Protein AF-A0A7K3GVH2-F1 (afdb_monomer)

Structure (mmCIF, N/CA/C/O backbone):
data_AF-A0A7K3GVH2-F1
#
_entry.id   AF-A0A7K3GVH2-F1
#
loop_
_atom_site.group_PDB
_atom_site.id
_atom_site.type_symbol
_atom_site.label_atom_id
_atom_site.label_alt_id
_atom_site.label_comp_id
_atom_site.label_asym_id
_atom_site.label_entity_id
_atom_site.label_seq_id
_atom_site.pdbx_PDB_ins_code
_atom_site.Cartn_x
_atom_site.Cartn_y
_atom_site.Cartn_z
_atom_site.occupancy
_atom_site.B_iso_or_equiv
_atom_site.auth_seq_id
_atom_site.auth_comp_id
_atom_site.auth_asym_id
_atom_site.auth_atom_id
_atom_site.pdbx_PDB_model_num
ATOM 1 N N . MET A 1 1 ? 31.688 20.664 -7.443 1.00 48.28 1 MET A N 1
ATOM 2 C CA . MET A 1 1 ? 32.284 19.342 -7.161 1.00 48.28 1 MET A CA 1
ATOM 3 C C . MET A 1 1 ? 31.141 18.374 -6.928 1.00 48.28 1 MET A C 1
ATOM 5 O O . MET A 1 1 ? 30.312 18.665 -6.077 1.00 48.28 1 MET A O 1
ATOM 9 N N . GLU A 1 2 ? 31.042 17.304 -7.718 1.00 53.34 2 GLU A N 1
ATOM 10 C CA . GLU A 1 2 ? 30.074 16.225 -7.472 1.00 53.34 2 GLU A CA 1
ATOM 11 C C . GLU A 1 2 ? 30.541 15.420 -6.242 1.00 53.34 2 GLU A C 1
ATOM 13 O O . GLU A 1 2 ? 31.723 15.072 -6.180 1.00 53.34 2 GLU A O 1
ATOM 18 N N . PRO A 1 3 ? 29.683 15.176 -5.234 1.00 62.62 3 PRO A N 1
ATOM 19 C CA . PRO A 1 3 ? 30.067 14.393 -4.064 1.00 62.62 3 PRO A CA 1
ATOM 20 C C . PRO A 1 3 ? 30.426 12.956 -4.459 1.00 62.62 3 PRO A C 1
ATOM 22 O O . PRO A 1 3 ? 29.790 12.357 -5.326 1.00 62.62 3 PRO A O 1
ATOM 25 N N . ALA A 1 4 ? 31.470 12.409 -3.829 1.00 67.69 4 ALA A N 1
ATOM 26 C CA . ALA A 1 4 ? 31.994 11.086 -4.151 1.00 67.69 4 ALA A CA 1
ATOM 27 C C . ALA A 1 4 ? 30.893 10.017 -4.066 1.00 67.69 4 ALA A C 1
ATOM 29 O O . ALA A 1 4 ? 30.176 9.934 -3.073 1.00 67.69 4 ALA A O 1
ATOM 30 N N . GLY A 1 5 ? 30.764 9.210 -5.120 1.00 67.75 5 GLY A N 1
ATOM 31 C CA . GLY A 1 5 ? 29.751 8.158 -5.201 1.00 67.75 5 GLY A CA 1
ATOM 32 C C . GLY A 1 5 ? 28.359 8.630 -5.621 1.00 67.75 5 GLY A C 1
ATOM 33 O O . GLY A 1 5 ? 27.490 7.780 -5.757 1.00 67.75 5 GLY A O 1
ATOM 34 N N . LYS A 1 6 ? 28.147 9.924 -5.889 1.00 75.06 6 LYS A N 1
ATOM 35 C CA . LYS A 1 6 ? 26.858 10.473 -6.329 1.00 75.06 6 LYS A CA 1
ATOM 36 C C . LYS A 1 6 ? 26.957 11.107 -7.716 1.00 75.06 6 LYS A C 1
ATOM 38 O O . LYS A 1 6 ? 28.035 11.513 -8.148 1.00 75.06 6 LYS A O 1
ATOM 43 N N . ARG A 1 7 ? 25.827 11.224 -8.411 1.00 74.94 7 ARG A N 1
ATOM 44 C CA . ARG A 1 7 ? 25.704 11.892 -9.717 1.00 74.94 7 ARG A CA 1
ATOM 45 C C . ARG A 1 7 ? 24.494 12.815 -9.747 1.00 74.94 7 ARG A C 1
ATOM 47 O O . ARG A 1 7 ? 23.503 12.557 -9.073 1.00 74.94 7 ARG A O 1
ATOM 54 N N . ILE A 1 8 ? 24.546 13.864 -10.559 1.00 74.81 8 ILE A N 1
ATOM 55 C CA . ILE A 1 8 ? 23.388 14.734 -10.783 1.00 74.81 8 ILE A CA 1
ATOM 56 C C . ILE A 1 8 ? 22.568 14.174 -11.947 1.00 74.81 8 ILE A C 1
ATOM 58 O O . ILE A 1 8 ? 23.068 14.053 -13.067 1.00 74.81 8 ILE A O 1
ATOM 62 N N . GLU A 1 9 ? 21.304 13.861 -11.689 1.00 72.50 9 GLU A N 1
ATOM 63 C CA . GLU A 1 9 ? 20.318 13.510 -12.708 1.00 72.50 9 GLU A CA 1
ATOM 64 C C . GLU A 1 9 ? 19.372 14.686 -12.953 1.00 72.50 9 GLU A C 1
ATOM 66 O O . GLU A 1 9 ? 19.130 15.522 -12.081 1.00 72.50 9 GLU A O 1
ATOM 71 N N . LYS A 1 10 ? 18.862 14.772 -14.183 1.00 70.44 10 LYS A N 1
ATOM 72 C CA . LYS A 1 10 ? 17.981 15.856 -14.627 1.00 70.44 10 LYS A CA 1
ATOM 73 C C . LYS A 1 10 ? 16.763 15.270 -15.317 1.00 70.44 10 LYS A C 1
ATOM 75 O O . LYS A 1 10 ? 16.898 14.771 -16.439 1.00 70.44 10 LYS A O 1
ATOM 80 N N . VAL A 1 11 ? 15.592 15.390 -14.710 1.00 62.50 11 VAL A N 1
ATOM 81 C CA . VAL A 1 11 ? 14.332 14.876 -15.266 1.00 62.50 11 VAL A CA 1
ATOM 82 C C . VAL A 1 11 ? 13.446 16.052 -15.666 1.00 62.50 11 VAL A C 1
ATOM 84 O O . VAL A 1 11 ? 13.442 17.074 -14.976 1.00 62.50 11 VAL A O 1
ATOM 87 N N . PRO A 1 12 ? 12.728 15.968 -16.798 1.00 53.97 12 PRO A N 1
ATOM 88 C CA . PRO A 1 12 ? 11.636 16.891 -17.065 1.00 53.97 12 PRO A CA 1
ATOM 89 C C . PRO A 1 12 ? 10.581 16.745 -15.962 1.00 53.97 12 PRO A C 1
ATOM 91 O O . PRO A 1 12 ? 10.124 15.635 -15.701 1.00 53.97 12 PRO A O 1
ATOM 94 N N . HIS A 1 13 ? 10.199 17.849 -15.329 1.00 43.16 13 HIS A N 1
ATOM 95 C CA . HIS A 1 13 ? 9.109 17.890 -14.359 1.00 43.16 13 HIS A CA 1
ATOM 96 C C . HIS A 1 13 ? 8.009 18.761 -14.953 1.00 43.16 13 HIS A C 1
ATOM 98 O O . HIS A 1 13 ? 8.221 19.960 -15.098 1.00 43.16 13 HIS A O 1
ATOM 104 N N . GLY A 1 14 ? 6.890 18.138 -15.349 1.00 40.50 14 GLY A N 1
ATOM 105 C CA . GLY A 1 14 ? 5.656 18.779 -15.831 1.00 40.50 14 GLY A CA 1
ATOM 106 C C . GLY A 1 14 ? 5.824 20.117 -16.573 1.00 40.50 14 GLY A C 1
ATOM 107 O O . GLY A 1 14 ? 5.887 21.174 -15.954 1.00 40.50 14 GLY A O 1
ATOM 108 N N . GLY A 1 15 ? 5.823 20.103 -17.910 1.00 50.78 15 GLY A N 1
ATOM 109 C CA . GLY A 1 15 ? 6.004 21.320 -18.719 1.00 50.78 15 GLY A CA 1
ATOM 110 C C . GLY A 1 15 ? 7.487 21.702 -18.898 1.00 50.78 15 GLY A C 1
ATOM 111 O O . GLY A 1 15 ? 8.321 20.805 -19.002 1.00 50.78 15 GLY A O 1
ATOM 112 N N . PRO A 1 16 ? 7.858 22.999 -18.978 1.00 44.97 16 PRO A N 1
ATOM 113 C CA . PRO A 1 16 ? 9.249 23.429 -19.191 1.00 44.97 16 PRO A CA 1
ATOM 114 C C . PRO A 1 16 ? 10.145 23.295 -17.939 1.00 44.97 16 PRO A C 1
ATOM 116 O O . PRO A 1 16 ? 11.310 23.699 -17.971 1.00 44.97 16 PRO A O 1
ATOM 119 N N . GLY A 1 17 ? 9.614 22.758 -16.835 1.00 46.19 17 GLY A N 1
ATOM 120 C CA . GLY A 1 17 ? 10.325 22.568 -15.575 1.00 46.19 17 GLY A CA 1
ATOM 121 C C . GLY A 1 17 ? 11.389 21.472 -15.646 1.00 46.19 17 GLY A C 1
ATOM 122 O O . GLY A 1 17 ? 11.251 20.457 -16.333 1.00 46.19 17 GLY A O 1
ATOM 123 N N . LEU A 1 18 ? 12.485 21.682 -14.921 1.00 62.03 18 LEU A N 1
ATOM 124 C CA . LEU A 1 18 ? 13.597 20.743 -14.821 1.00 62.03 18 LEU A CA 1
ATOM 125 C C . LEU A 1 18 ? 13.862 20.459 -13.353 1.00 62.03 18 LEU A C 1
ATOM 127 O O . LEU A 1 18 ? 14.254 21.359 -12.614 1.00 62.03 18 LEU A O 1
ATOM 131 N N . GLU A 1 19 ? 13.689 19.205 -12.958 1.00 67.50 19 GLU A N 1
ATOM 132 C CA . GLU A 1 19 ? 14.023 18.745 -11.619 1.00 67.50 19 GLU A CA 1
ATOM 133 C C . GLU A 1 19 ? 15.418 18.122 -11.651 1.00 67.50 19 GLU A C 1
ATOM 135 O O . GLU A 1 19 ? 15.722 17.235 -12.458 1.00 67.50 19 GLU A O 1
ATOM 140 N N . LEU A 1 20 ? 16.300 18.669 -10.818 1.00 72.25 20 LEU A N 1
ATOM 141 C CA . LEU A 1 20 ? 17.652 18.174 -10.610 1.00 72.25 20 LEU A CA 1
ATOM 142 C C . LEU A 1 20 ? 17.661 17.428 -9.287 1.00 72.25 20 LEU A C 1
ATOM 144 O O . LEU A 1 20 ? 17.314 18.008 -8.260 1.00 72.25 20 LEU A O 1
ATOM 148 N N . PHE A 1 21 ? 18.100 16.178 -9.297 1.00 70.88 21 PHE A N 1
ATOM 149 C CA . PHE A 1 21 ? 18.263 15.417 -8.067 1.00 70.88 21 PHE A CA 1
ATOM 150 C C . PHE A 1 21 ? 19.625 14.735 -8.036 1.00 70.88 21 PHE A C 1
ATOM 152 O O . PHE A 1 21 ? 20.254 14.472 -9.065 1.00 70.88 21 PHE A O 1
ATOM 159 N N . LEU A 1 22 ? 20.105 14.502 -6.821 1.00 75.06 22 LEU A N 1
ATOM 160 C CA . LEU A 1 22 ? 21.377 13.850 -6.573 1.00 75.06 22 LEU A CA 1
ATOM 161 C C . LEU A 1 22 ? 21.117 12.352 -6.400 1.00 75.06 22 LEU A C 1
ATOM 163 O O . LEU A 1 22 ? 20.541 11.935 -5.401 1.00 75.06 22 LEU A O 1
ATOM 167 N N . ALA A 1 23 ? 21.511 11.566 -7.394 1.00 73.25 23 ALA A N 1
ATOM 168 C CA . ALA A 1 23 ? 21.354 10.121 -7.416 1.00 73.25 23 ALA A CA 1
ATOM 169 C C . ALA A 1 23 ? 22.604 9.421 -6.865 1.00 73.25 23 ALA A C 1
ATOM 171 O O . ALA A 1 23 ? 23.728 9.887 -7.070 1.00 73.25 23 ALA A O 1
ATOM 172 N N . GLU A 1 24 ? 22.416 8.280 -6.207 1.00 74.81 24 GLU A N 1
ATOM 173 C CA . GLU A 1 24 ? 23.511 7.435 -5.728 1.00 74.81 24 GLU A CA 1
ATOM 174 C C . GLU A 1 24 ? 24.091 6.586 -6.864 1.00 74.81 24 GLU A C 1
ATOM 176 O O . GLU A 1 24 ? 23.380 6.099 -7.742 1.00 74.81 24 GLU A O 1
ATOM 181 N N . GLY A 1 25 ? 25.404 6.385 -6.848 1.00 71.00 25 GLY A N 1
ATOM 182 C CA . GLY A 1 25 ? 26.125 5.542 -7.790 1.00 71.00 25 GLY A CA 1
ATOM 183 C C . GLY A 1 25 ? 26.726 6.278 -8.999 1.00 71.00 25 GLY A C 1
ATOM 184 O O . GLY A 1 25 ? 26.364 7.414 -9.327 1.00 71.00 25 GLY A O 1
ATOM 185 N N . PRO A 1 26 ? 27.676 5.623 -9.693 1.00 70.00 26 PRO A N 1
ATOM 186 C CA . PRO A 1 26 ? 28.408 6.206 -10.814 1.00 70.00 26 PRO A CA 1
ATOM 187 C C . PRO A 1 26 ? 27.485 6.551 -11.990 1.00 70.00 26 PRO A C 1
ATOM 189 O O . PRO A 1 26 ? 26.523 5.845 -12.283 1.00 70.00 26 PRO A O 1
ATOM 192 N N . HIS A 1 27 ? 27.821 7.616 -12.721 1.00 68.44 27 HIS A N 1
ATOM 193 C CA . HIS A 1 27 ? 27.068 8.027 -13.905 1.00 68.44 27 HIS A CA 1
ATOM 194 C C . HIS A 1 27 ? 27.001 6.900 -14.960 1.00 68.44 27 HIS A C 1
ATOM 196 O O . HIS A 1 27 ? 28.039 6.304 -15.245 1.00 68.44 27 HIS A O 1
ATOM 202 N N . PRO A 1 28 ? 25.849 6.629 -15.614 1.00 69.50 28 PRO A N 1
ATOM 203 C CA . PRO A 1 28 ? 25.709 5.544 -16.606 1.00 69.50 28 PRO A CA 1
ATOM 204 C C . PRO A 1 28 ? 26.691 5.612 -17.795 1.00 69.50 28 PRO A C 1
ATOM 206 O O . PRO A 1 28 ? 27.004 4.607 -18.432 1.00 69.50 28 PRO A O 1
ATOM 209 N N . ASN A 1 29 ? 27.221 6.804 -18.078 1.00 68.56 29 ASN A N 1
ATOM 210 C CA . ASN A 1 29 ? 28.269 7.043 -19.085 1.00 68.56 29 ASN A CA 1
ATOM 211 C C . ASN A 1 29 ? 29.714 7.023 -18.531 1.00 68.56 29 ASN A C 1
ATOM 213 O O . ASN A 1 29 ? 30.651 7.323 -19.271 1.00 68.56 29 ASN A O 1
ATOM 217 N N . ALA A 1 30 ? 29.921 6.726 -17.246 1.00 69.81 30 ALA A N 1
ATOM 218 C CA . ALA A 1 30 ? 31.252 6.620 -16.652 1.00 69.81 30 ALA A CA 1
ATOM 219 C C . ALA A 1 30 ? 32.012 5.412 -17.222 1.00 69.81 30 ALA A C 1
ATOM 221 O O . ALA A 1 30 ? 31.418 4.404 -17.601 1.00 69.81 30 ALA A O 1
ATOM 222 N N . ARG A 1 31 ? 33.351 5.478 -17.244 1.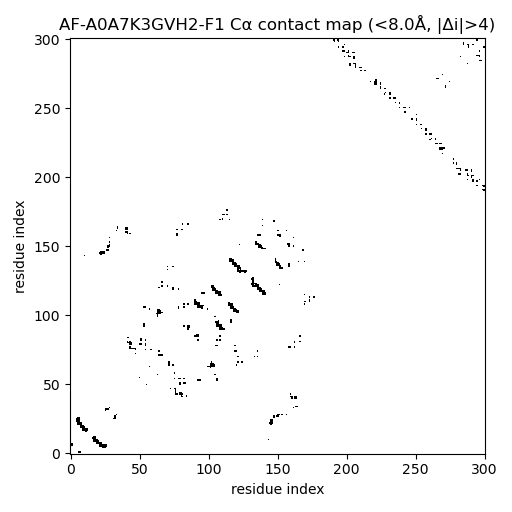00 65.81 31 ARG A N 1
ATOM 223 C CA . ARG A 1 31 ? 34.190 4.365 -17.734 1.00 65.81 31 ARG A CA 1
ATOM 224 C C . ARG A 1 31 ? 33.957 3.061 -16.960 1.00 65.81 31 ARG A C 1
ATOM 226 O O . ARG A 1 31 ? 34.043 1.998 -17.560 1.00 65.81 31 ARG A O 1
ATOM 233 N N . SER A 1 32 ? 33.618 3.149 -15.673 1.00 63.84 32 SER A N 1
ATOM 234 C CA . SER A 1 32 ? 33.274 2.005 -14.816 1.00 63.84 32 SER A CA 1
ATOM 235 C C . SER A 1 32 ? 31.970 1.300 -15.209 1.00 63.84 32 SER A C 1
ATOM 237 O O . SER A 1 32 ? 31.769 0.157 -14.821 1.00 63.84 32 SER A O 1
ATOM 239 N N . GLN A 1 33 ? 31.108 1.956 -15.992 1.00 67.81 33 GLN A N 1
ATOM 240 C CA . GLN A 1 33 ? 29.838 1.419 -16.499 1.00 67.81 33 GLN A CA 1
ATOM 241 C C . GLN A 1 33 ? 29.975 0.785 -17.894 1.00 67.81 33 GLN A C 1
ATOM 243 O O . GLN A 1 33 ? 28.979 0.455 -18.546 1.00 67.81 33 GLN A O 1
ATOM 248 N N . ARG A 1 34 ? 31.211 0.631 -18.390 1.00 64.31 34 ARG A N 1
ATOM 249 C CA . ARG A 1 34 ? 31.475 -0.141 -19.605 1.00 64.31 34 ARG A CA 1
ATOM 250 C C . ARG A 1 34 ? 31.246 -1.630 -19.330 1.00 64.31 34 ARG A C 1
ATOM 252 O O . ARG A 1 34 ? 31.577 -2.098 -18.239 1.00 64.31 34 ARG A O 1
ATOM 259 N N . PRO A 1 35 ? 30.711 -2.387 -20.304 1.00 61.19 35 PRO A N 1
ATOM 260 C CA . PRO A 1 35 ? 30.688 -3.840 -20.208 1.00 61.19 35 PRO A CA 1
ATOM 261 C C . PRO A 1 35 ? 32.099 -4.352 -19.888 1.00 61.19 35 PRO A C 1
ATOM 263 O O . PRO A 1 35 ? 33.062 -3.920 -20.522 1.00 61.19 35 PRO A O 1
ATOM 266 N N . LYS A 1 36 ? 32.229 -5.237 -18.891 1.00 58.97 36 LYS A N 1
ATOM 267 C CA . LYS A 1 36 ? 33.502 -5.918 -18.611 1.00 58.97 36 LYS A CA 1
ATOM 268 C C . LYS A 1 36 ? 33.963 -6.644 -19.880 1.00 58.97 36 LYS A C 1
ATOM 270 O O . LYS A 1 36 ? 33.124 -7.202 -20.594 1.00 58.97 36 LYS A O 1
ATOM 275 N N . GLU A 1 37 ? 35.267 -6.616 -20.155 1.00 51.12 37 GLU A N 1
ATOM 276 C CA . GLU A 1 37 ? 35.862 -7.309 -21.304 1.00 51.12 37 GLU A CA 1
ATOM 277 C C . GLU A 1 37 ? 35.365 -8.765 -21.355 1.00 51.12 37 GLU A C 1
ATOM 279 O O . GLU A 1 37 ? 35.376 -9.468 -20.345 1.00 51.12 37 GLU A O 1
ATOM 284 N N . GLY A 1 38 ? 34.841 -9.182 -22.513 1.00 50.88 38 GLY A N 1
ATOM 285 C CA . GLY A 1 38 ? 34.272 -10.519 -22.730 1.00 50.88 38 GLY A CA 1
ATOM 286 C C . GLY A 1 38 ? 32.740 -10.622 -22.701 1.00 50.88 38 GLY A C 1
ATOM 287 O O . GLY A 1 38 ? 32.206 -11.658 -23.090 1.00 50.88 38 GLY A O 1
ATOM 288 N N . ARG A 1 39 ? 31.993 -9.574 -22.312 1.00 58.53 39 ARG A N 1
ATOM 289 C CA . ARG A 1 39 ? 30.523 -9.573 -22.455 1.00 58.53 39 ARG A CA 1
ATOM 290 C C . ARG A 1 39 ? 30.149 -9.221 -23.899 1.00 58.53 39 ARG A C 1
ATOM 292 O O . ARG A 1 39 ? 30.481 -8.133 -24.366 1.00 58.53 39 ARG A O 1
ATOM 299 N N . ALA A 1 40 ? 29.477 -10.136 -24.601 1.00 61.59 40 ALA A N 1
ATOM 300 C CA . ALA A 1 40 ? 29.071 -9.927 -25.989 1.00 61.59 40 ALA A CA 1
ATOM 301 C C . ALA A 1 40 ? 28.217 -8.655 -26.123 1.00 61.59 40 ALA A C 1
ATOM 303 O O . ALA A 1 40 ? 27.249 -8.459 -25.383 1.00 61.59 40 ALA A O 1
ATOM 304 N N . LEU A 1 41 ? 28.605 -7.781 -27.053 1.00 78.88 41 LEU A N 1
ATOM 305 C CA . LEU A 1 41 ? 27.822 -6.602 -27.399 1.00 78.88 41 LEU A CA 1
ATOM 306 C C . LEU A 1 41 ? 26.500 -7.037 -28.029 1.00 78.88 41 LEU A C 1
ATOM 308 O O . LEU A 1 41 ? 26.437 -8.036 -28.745 1.00 78.88 41 LEU A O 1
ATOM 312 N N . VAL A 1 42 ? 25.452 -6.258 -27.775 1.00 83.69 42 VAL A N 1
ATOM 313 C CA . VAL A 1 42 ? 24.156 -6.480 -28.411 1.00 83.69 42 VAL A CA 1
ATOM 314 C C . VAL A 1 42 ? 24.304 -6.225 -29.912 1.00 83.69 42 VAL A C 1
ATOM 316 O O . VAL A 1 42 ? 24.728 -5.129 -30.291 1.00 83.69 42 VAL A O 1
ATOM 319 N N . PRO A 1 43 ? 23.979 -7.199 -30.779 1.00 84.38 43 PRO A N 1
ATOM 320 C CA . PRO A 1 43 ? 24.087 -7.010 -32.215 1.00 84.38 43 PRO A CA 1
ATOM 321 C C . PRO A 1 43 ? 23.031 -6.007 -32.687 1.00 84.38 43 PRO A C 1
ATOM 323 O O . PRO A 1 43 ? 21.830 -6.277 -32.668 1.00 84.38 43 PRO A O 1
ATOM 326 N N . VAL A 1 44 ? 23.486 -4.841 -33.142 1.00 84.88 44 VAL A N 1
ATOM 327 C CA . VAL A 1 44 ? 22.630 -3.846 -33.793 1.00 84.88 44 VAL A CA 1
ATOM 328 C C . VAL A 1 44 ? 22.653 -4.108 -35.298 1.00 84.88 44 VAL A C 1
ATOM 330 O O . VAL A 1 44 ? 23.735 -4.129 -35.892 1.00 84.88 44 VAL A O 1
ATOM 333 N N . PRO A 1 45 ? 21.497 -4.319 -35.951 1.00 84.81 45 PRO A N 1
ATOM 334 C CA . PRO A 1 45 ? 21.480 -4.530 -37.389 1.00 84.81 45 PRO A CA 1
ATOM 335 C C . PRO A 1 45 ? 21.978 -3.282 -38.125 1.00 84.81 45 PRO A C 1
ATOM 337 O O . PRO A 1 45 ? 21.793 -2.151 -37.684 1.00 84.81 45 PRO A O 1
ATOM 340 N N . SER A 1 46 ? 22.576 -3.474 -39.300 1.00 83.81 46 SER A N 1
ATOM 341 C CA . SER A 1 46 ? 23.019 -2.369 -40.162 1.00 83.81 46 SER A CA 1
ATOM 342 C C . SER A 1 46 ? 21.933 -1.894 -41.137 1.00 83.81 46 SER A C 1
ATOM 344 O O . SER A 1 46 ? 22.090 -0.853 -41.786 1.00 83.81 46 SER A O 1
ATOM 346 N N . ARG A 1 47 ? 20.824 -2.644 -41.259 1.00 86.12 47 ARG A N 1
ATOM 347 C CA . ARG A 1 47 ? 19.723 -2.423 -42.214 1.00 86.12 47 ARG A CA 1
ATOM 348 C C . ARG A 1 47 ? 18.356 -2.625 -41.550 1.00 86.12 47 ARG A C 1
ATOM 350 O O . ARG A 1 47 ? 18.198 -3.507 -40.715 1.00 86.12 47 ARG A O 1
ATOM 357 N N . LEU A 1 48 ? 17.358 -1.857 -41.990 1.00 85.38 48 LEU A N 1
ATOM 358 C CA . LEU A 1 48 ? 15.963 -1.920 -41.524 1.00 85.38 48 LEU A CA 1
ATOM 359 C C . LEU A 1 48 ? 15.137 -2.964 -42.310 1.00 85.38 48 LEU A C 1
ATOM 361 O O . LEU A 1 48 ? 14.088 -2.633 -42.851 1.00 85.38 48 LEU A O 1
ATOM 365 N N . GLY A 1 49 ? 15.655 -4.189 -42.458 1.00 79.88 49 GLY A N 1
ATOM 366 C CA . GLY A 1 49 ? 15.031 -5.234 -43.292 1.00 79.88 49 GLY A CA 1
ATOM 367 C C . GLY A 1 49 ? 14.068 -6.153 -42.536 1.00 79.88 49 GLY A C 1
ATOM 368 O O . GLY A 1 49 ? 12.932 -6.331 -42.954 1.00 79.88 49 GLY A O 1
ATOM 369 N N . HIS A 1 50 ? 14.513 -6.706 -41.405 1.00 86.31 50 HIS A N 1
ATOM 370 C CA . HIS A 1 50 ? 13.722 -7.608 -40.562 1.00 86.31 50 HIS A CA 1
ATOM 371 C C . HIS A 1 50 ? 13.555 -6.964 -39.188 1.00 86.31 50 HIS A C 1
ATOM 373 O O . HIS A 1 50 ? 14.424 -7.091 -38.324 1.00 86.31 50 HIS A O 1
ATOM 379 N N . LEU A 1 51 ? 12.482 -6.189 -39.038 1.00 92.38 51 LEU A N 1
ATOM 380 C CA . LEU A 1 51 ? 12.183 -5.455 -37.814 1.00 92.38 51 LEU A CA 1
ATOM 381 C C . LEU A 1 51 ? 11.178 -6.214 -36.947 1.00 92.38 51 LEU A C 1
ATOM 383 O O . LEU A 1 51 ? 10.292 -6.901 -37.450 1.00 92.38 51 LEU A O 1
ATOM 387 N N . HIS A 1 52 ? 11.310 -6.055 -35.634 1.00 94.75 52 HIS A N 1
ATOM 388 C CA . HIS A 1 52 ? 10.317 -6.491 -34.669 1.00 94.75 52 HIS A CA 1
ATOM 389 C C . HIS A 1 52 ? 8.995 -5.748 -34.940 1.00 94.75 52 HIS A C 1
ATOM 391 O O . HIS A 1 52 ? 9.048 -4.544 -35.207 1.00 94.75 52 HIS A O 1
ATOM 397 N N . PRO A 1 53 ? 7.815 -6.391 -34.826 1.00 94.62 53 PRO A N 1
ATOM 398 C CA . PRO A 1 53 ? 6.529 -5.771 -35.163 1.00 94.62 53 PRO A CA 1
ATOM 399 C C . PRO A 1 53 ? 6.300 -4.394 -34.526 1.00 94.62 53 PRO A C 1
ATOM 401 O O . PRO A 1 53 ? 5.809 -3.480 -35.182 1.00 94.62 53 PRO A O 1
ATOM 404 N N . MET A 1 54 ? 6.716 -4.212 -33.268 1.00 93.75 54 MET A N 1
ATOM 405 C CA . MET A 1 54 ? 6.583 -2.925 -32.564 1.00 93.75 54 MET A CA 1
ATOM 406 C C . MET A 1 54 ? 7.499 -1.832 -33.129 1.00 93.75 54 MET A C 1
ATOM 408 O O . MET A 1 54 ? 7.124 -0.663 -33.163 1.00 93.75 54 MET A O 1
ATOM 412 N N . VAL A 1 55 ? 8.677 -2.208 -33.629 1.00 93.81 55 VAL A N 1
ATOM 413 C CA . VAL A 1 55 ? 9.598 -1.282 -34.300 1.00 93.81 55 VAL A CA 1
ATOM 414 C C . VAL A 1 55 ? 9.111 -0.978 -35.718 1.00 93.81 55 VAL A C 1
ATOM 416 O O . VAL A 1 55 ? 9.244 0.158 -36.164 1.00 93.81 55 VAL A O 1
ATOM 419 N N . THR A 1 56 ? 8.492 -1.942 -36.408 1.00 94.31 56 THR A N 1
ATOM 420 C CA . THR A 1 56 ? 7.804 -1.710 -37.691 1.00 94.31 56 THR A CA 1
ATOM 421 C C . THR A 1 56 ? 6.676 -0.696 -37.529 1.00 94.31 56 THR A C 1
ATOM 423 O O . THR A 1 56 ? 6.662 0.309 -38.232 1.00 94.31 56 THR A O 1
ATOM 426 N N . ALA A 1 57 ? 5.804 -0.891 -36.536 1.00 92.00 57 ALA A N 1
ATOM 427 C CA . ALA A 1 57 ? 4.726 0.047 -36.236 1.00 92.00 57 ALA A CA 1
ATOM 428 C C . ALA A 1 57 ? 5.252 1.464 -35.943 1.00 92.00 57 ALA A C 1
ATOM 430 O O . ALA A 1 57 ? 4.687 2.439 -36.426 1.00 92.00 57 ALA A O 1
ATOM 431 N N . LEU A 1 58 ? 6.359 1.589 -35.198 1.00 92.06 58 LEU A N 1
ATOM 432 C CA . LEU A 1 58 ? 6.997 2.885 -34.944 1.00 92.06 58 LEU A CA 1
ATOM 433 C C . LEU A 1 58 ? 7.645 3.489 -36.200 1.00 92.06 58 LEU A C 1
ATOM 435 O O . LEU A 1 58 ? 7.613 4.703 -36.387 1.00 92.06 58 LEU A O 1
ATOM 439 N N . LYS A 1 59 ? 8.262 2.665 -37.053 1.00 92.88 59 LYS A N 1
ATOM 440 C CA . LYS A 1 59 ? 8.866 3.109 -38.317 1.00 92.88 59 LYS A CA 1
ATOM 441 C C . LYS A 1 59 ? 7.812 3.725 -39.234 1.00 92.88 59 LYS A C 1
ATOM 443 O O . LYS A 1 59 ? 8.097 4.766 -39.830 1.00 92.88 59 LYS A O 1
ATOM 448 N N . ASP A 1 60 ? 6.658 3.073 -39.336 1.00 91.94 60 ASP A N 1
ATOM 449 C CA . ASP A 1 60 ? 5.565 3.458 -40.232 1.00 91.94 60 ASP A CA 1
ATOM 450 C C . ASP A 1 60 ? 4.731 4.631 -39.674 1.00 91.94 60 ASP A C 1
ATOM 452 O O . ASP A 1 60 ? 3.978 5.262 -40.409 1.00 91.94 60 ASP A O 1
ATOM 456 N N . ASP A 1 61 ? 4.918 4.986 -38.399 1.00 89.94 61 ASP A N 1
ATOM 457 C CA . ASP A 1 61 ? 4.361 6.197 -37.796 1.00 89.94 61 ASP A CA 1
ATOM 458 C C . ASP A 1 61 ? 5.264 7.417 -38.074 1.00 89.94 61 ASP A C 1
ATOM 460 O O . ASP A 1 61 ? 6.280 7.668 -37.410 1.00 89.94 61 ASP A O 1
ATOM 464 N N . GLU A 1 62 ? 4.902 8.203 -39.087 1.00 87.06 62 GLU A N 1
ATOM 465 C CA . GLU A 1 62 ? 5.631 9.419 -39.476 1.00 87.06 62 GLU A CA 1
ATOM 466 C C . GLU A 1 62 ? 5.509 10.561 -38.454 1.00 87.06 62 GLU A C 1
ATOM 468 O O . GLU A 1 62 ? 6.343 11.468 -38.445 1.00 87.06 62 GLU A O 1
ATOM 473 N N . SER A 1 63 ? 4.522 10.508 -37.552 1.00 88.12 63 SER A N 1
ATOM 474 C CA . SER A 1 63 ? 4.325 11.526 -36.508 1.00 88.12 63 SER A CA 1
ATOM 475 C C . SER A 1 63 ? 5.313 11.404 -35.340 1.00 88.12 63 SER A C 1
ATOM 477 O O . SER A 1 63 ? 5.415 12.305 -34.503 1.00 88.12 63 SER A O 1
ATOM 479 N N . ARG A 1 64 ? 6.046 10.289 -35.270 1.00 90.31 64 ARG A N 1
ATOM 480 C CA . ARG A 1 64 ? 7.055 9.985 -34.243 1.00 90.31 64 ARG A CA 1
ATOM 481 C C . ARG A 1 64 ? 8.450 10.173 -34.780 1.00 90.31 64 ARG A C 1
ATOM 483 O O . ARG A 1 64 ? 8.619 10.247 -35.985 1.00 90.31 64 ARG A O 1
ATOM 490 N N . LEU A 1 65 ? 9.459 10.224 -33.905 1.00 90.56 65 LEU A N 1
ATOM 491 C CA . LEU A 1 65 ? 10.863 10.420 -34.291 1.00 90.56 65 LEU A CA 1
ATOM 492 C C . LEU A 1 65 ? 11.042 11.520 -35.365 1.00 90.56 65 LEU A C 1
ATOM 494 O O . LEU A 1 65 ? 11.736 11.320 -36.366 1.00 90.56 65 LEU A O 1
ATOM 498 N N . VAL A 1 66 ? 10.383 12.668 -35.174 1.00 91.25 66 VAL A N 1
ATOM 499 C CA . VAL A 1 66 ? 10.486 13.852 -36.039 1.00 91.25 66 VAL A CA 1
ATOM 500 C C . VAL A 1 66 ? 11.869 14.483 -35.843 1.00 91.25 66 VAL A C 1
ATOM 502 O O . VAL A 1 66 ? 12.091 15.344 -34.989 1.00 91.25 66 VAL A O 1
ATOM 505 N N . MET A 1 67 ? 12.834 13.979 -36.606 1.00 92.06 67 MET A N 1
ATOM 506 C CA . MET A 1 67 ? 14.252 14.340 -36.567 1.00 92.06 67 MET A CA 1
ATOM 507 C C . MET A 1 67 ? 14.893 14.073 -37.943 1.00 92.06 67 MET A C 1
ATOM 509 O O . MET A 1 67 ? 14.263 13.425 -38.785 1.00 92.06 67 MET A O 1
ATOM 513 N N . PRO A 1 68 ? 16.131 14.536 -38.204 1.00 93.19 68 PRO A N 1
ATOM 514 C CA . PRO A 1 68 ? 16.835 14.243 -39.453 1.00 93.19 68 PRO A CA 1
ATOM 515 C C . PRO A 1 68 ? 16.828 12.748 -39.808 1.00 93.19 68 PRO A C 1
ATOM 517 O O . PRO A 1 68 ? 16.973 11.892 -38.933 1.00 93.19 68 PRO A O 1
ATOM 520 N N . SER A 1 69 ? 16.690 12.424 -41.096 1.00 91.75 69 SER A N 1
ATOM 521 C CA . SER A 1 69 ? 16.486 11.048 -41.587 1.00 91.75 69 SER A CA 1
ATOM 522 C C . SER A 1 69 ? 17.580 10.067 -41.152 1.00 91.75 69 SER A C 1
ATOM 524 O O . SER A 1 69 ? 17.296 8.909 -40.840 1.00 91.75 69 SER A O 1
ATOM 526 N N . THR A 1 70 ? 18.827 10.533 -41.065 1.00 91.81 70 THR A N 1
ATOM 527 C CA . THR A 1 70 ? 19.973 9.759 -40.572 1.00 91.81 70 THR A CA 1
ATOM 528 C C . THR A 1 70 ? 19.806 9.360 -39.105 1.00 91.81 70 THR A C 1
ATOM 530 O O . THR A 1 70 ? 20.049 8.203 -38.753 1.00 91.81 70 THR A O 1
ATOM 533 N N . LEU A 1 71 ? 19.327 10.280 -38.263 1.00 92.69 71 LEU A N 1
ATOM 534 C CA . LEU A 1 71 ? 19.050 10.032 -36.850 1.00 92.69 71 LEU A CA 1
ATOM 535 C C . LEU A 1 71 ? 17.816 9.159 -36.672 1.00 92.69 71 LEU A C 1
ATOM 537 O O . LEU A 1 71 ? 17.902 8.177 -35.944 1.00 92.69 71 LEU A O 1
ATOM 541 N N . ARG A 1 72 ? 16.729 9.417 -37.415 1.00 94.56 72 ARG A N 1
ATOM 542 C CA . ARG A 1 72 ? 15.533 8.557 -37.408 1.00 94.56 72 ARG A CA 1
ATOM 543 C C . ARG A 1 72 ? 15.907 7.109 -37.726 1.00 94.56 72 ARG A C 1
ATOM 545 O O . ARG A 1 72 ? 15.525 6.191 -37.003 1.00 94.56 72 ARG A O 1
ATOM 552 N N . ARG A 1 73 ? 16.703 6.897 -38.781 1.00 94.44 73 ARG A N 1
ATOM 553 C CA . ARG A 1 73 ? 17.195 5.567 -39.170 1.00 94.44 73 ARG A CA 1
ATOM 554 C C . ARG A 1 73 ? 18.008 4.921 -38.048 1.00 94.44 73 ARG A C 1
ATOM 556 O O . ARG A 1 73 ? 17.791 3.750 -37.754 1.00 94.44 73 ARG A O 1
ATOM 563 N N . ARG A 1 74 ? 18.926 5.661 -37.420 1.00 94.44 74 ARG A N 1
ATOM 564 C CA . ARG A 1 74 ? 19.751 5.155 -36.313 1.00 94.44 74 ARG A CA 1
ATOM 565 C C . ARG A 1 74 ? 18.912 4.808 -35.079 1.00 94.44 74 ARG A C 1
ATOM 567 O O . ARG A 1 74 ? 19.115 3.742 -34.508 1.00 94.44 74 ARG A O 1
ATOM 574 N N . SER A 1 75 ? 17.934 5.638 -34.718 1.00 94.50 75 SER A N 1
ATOM 575 C CA . SER A 1 75 ? 16.994 5.370 -33.624 1.00 94.50 75 SER A CA 1
ATOM 576 C C . SER A 1 75 ? 16.228 4.065 -33.836 1.00 94.50 75 SER A C 1
ATOM 578 O O . SER A 1 75 ? 16.151 3.249 -32.922 1.00 94.50 75 SER A O 1
ATOM 580 N N . LEU A 1 76 ? 15.727 3.824 -35.052 1.00 95.12 76 LEU A N 1
ATOM 581 C CA . LEU A 1 76 ? 15.031 2.579 -35.388 1.00 95.12 76 LEU A CA 1
ATOM 582 C C . LEU A 1 76 ? 15.953 1.351 -35.306 1.00 95.12 76 LEU A C 1
ATOM 584 O O . LEU A 1 76 ? 15.522 0.306 -34.831 1.00 95.12 76 LEU A O 1
ATOM 588 N N . LEU A 1 77 ? 17.222 1.466 -35.715 1.00 95.12 77 LEU A N 1
ATOM 589 C CA . LEU A 1 77 ? 18.193 0.368 -35.588 1.00 95.12 77 LEU A CA 1
ATOM 590 C C . LEU A 1 77 ? 18.544 0.074 -34.124 1.00 95.12 77 LEU A C 1
ATOM 592 O O . LEU A 1 77 ? 18.629 -1.093 -33.751 1.00 95.12 77 LEU A O 1
ATOM 596 N N . LEU A 1 78 ? 18.696 1.108 -33.289 1.00 94.69 78 LEU A N 1
ATOM 597 C CA . LEU A 1 78 ? 18.922 0.956 -31.848 1.00 94.69 78 LEU A CA 1
ATOM 598 C C . LEU A 1 78 ? 17.750 0.240 -31.171 1.00 94.69 78 LEU A C 1
ATOM 600 O O . LEU A 1 78 ? 17.964 -0.744 -30.465 1.00 94.69 78 LEU A O 1
ATOM 604 N N . LEU A 1 79 ? 16.517 0.692 -31.428 1.00 94.94 79 LEU A N 1
ATOM 605 C CA . LEU A 1 79 ? 15.309 0.054 -30.894 1.00 94.94 79 LEU A CA 1
ATOM 606 C C . LEU A 1 79 ? 15.143 -1.372 -31.422 1.00 94.94 79 LEU A C 1
ATOM 608 O O . LEU A 1 79 ? 14.717 -2.246 -30.676 1.00 94.94 79 LEU A O 1
ATOM 612 N N . GLN A 1 80 ? 15.534 -1.634 -32.671 1.00 95.88 80 GLN A N 1
ATOM 613 C CA . GLN A 1 80 ? 15.546 -2.988 -33.212 1.00 95.88 80 GLN A CA 1
ATOM 614 C C . GLN A 1 80 ? 16.556 -3.893 -32.504 1.00 95.88 80 GLN A C 1
ATOM 616 O O . GLN A 1 80 ? 16.212 -5.021 -32.164 1.00 95.88 80 GLN A O 1
ATOM 621 N N . GLY A 1 81 ? 17.790 -3.425 -32.299 1.00 94.12 81 GLY A N 1
ATOM 622 C CA . GLY A 1 81 ? 18.815 -4.187 -31.583 1.00 94.12 81 GLY A CA 1
ATOM 623 C C . GLY A 1 81 ? 18.381 -4.491 -30.151 1.00 94.12 81 GLY A C 1
ATOM 624 O O . GLY A 1 81 ? 18.496 -5.626 -29.698 1.00 94.12 81 GLY A O 1
ATOM 625 N N . LEU A 1 82 ? 17.795 -3.498 -29.476 1.00 94.75 82 LEU A N 1
ATOM 626 C CA . LEU A 1 82 ? 17.208 -3.655 -28.149 1.00 94.75 82 LEU A CA 1
ATOM 627 C C . LEU A 1 82 ? 16.077 -4.692 -28.146 1.00 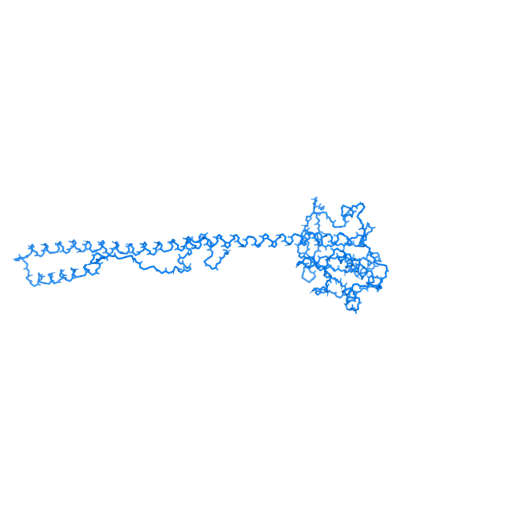94.75 82 LEU A C 1
ATOM 629 O O . LEU A 1 82 ? 16.092 -5.596 -27.320 1.00 94.75 82 LEU A O 1
ATOM 633 N N . ALA A 1 83 ? 15.120 -4.580 -29.072 1.00 95.56 83 ALA A N 1
ATOM 634 C CA . ALA A 1 83 ? 13.967 -5.471 -29.139 1.00 95.56 83 ALA A CA 1
ATOM 635 C C . ALA A 1 83 ? 14.372 -6.915 -29.463 1.00 95.56 83 ALA A C 1
ATOM 637 O O . ALA A 1 83 ? 13.905 -7.849 -28.818 1.00 95.56 83 ALA A O 1
ATOM 638 N N . ALA A 1 84 ? 15.270 -7.107 -30.432 1.00 94.50 84 ALA A N 1
ATOM 639 C CA . ALA A 1 84 ? 15.771 -8.429 -30.794 1.00 94.50 84 ALA A CA 1
ATOM 640 C C . ALA A 1 84 ? 16.522 -9.088 -29.631 1.00 94.50 84 ALA A C 1
ATOM 642 O O . ALA A 1 84 ? 16.346 -10.276 -29.373 1.00 94.50 84 ALA A O 1
ATOM 643 N N . GLU A 1 85 ? 17.333 -8.317 -28.906 1.00 94.50 85 GLU A N 1
ATOM 644 C CA . GLU A 1 85 ? 18.046 -8.809 -27.732 1.00 94.50 85 GLU A CA 1
ATOM 645 C C . GLU A 1 85 ? 17.108 -9.100 -26.558 1.00 94.50 85 GLU A C 1
ATOM 647 O O . GLU A 1 85 ? 17.292 -10.114 -25.891 1.00 94.50 85 GLU A O 1
ATOM 652 N N . ALA A 1 86 ? 16.092 -8.267 -26.324 1.00 94.94 86 ALA A N 1
ATOM 653 C CA . ALA A 1 86 ? 15.066 -8.525 -25.317 1.00 94.94 86 ALA A CA 1
ATOM 654 C C . ALA A 1 86 ? 14.359 -9.863 -25.592 1.00 94.94 86 ALA A C 1
ATOM 656 O O . ALA A 1 86 ? 14.350 -10.737 -24.728 1.00 94.94 86 ALA A O 1
ATOM 657 N N . VAL A 1 87 ? 13.898 -10.076 -26.830 1.00 95.62 87 VAL A N 1
ATOM 658 C CA . VAL A 1 87 ? 13.278 -11.341 -27.261 1.00 95.62 87 VAL A CA 1
ATOM 659 C C . VAL A 1 87 ? 14.247 -12.518 -27.125 1.00 95.62 87 VAL A C 1
ATOM 661 O O . VAL A 1 87 ? 13.865 -13.580 -26.641 1.00 95.62 87 VAL A O 1
ATOM 664 N N . ARG A 1 88 ? 15.526 -12.341 -27.485 1.00 94.19 88 ARG A N 1
ATOM 665 C CA . ARG A 1 88 ? 16.562 -13.378 -27.323 1.00 94.19 88 ARG A CA 1
ATOM 666 C C . ARG A 1 88 ? 16.752 -13.791 -25.860 1.00 94.19 88 ARG A C 1
ATOM 668 O O . ARG A 1 88 ? 17.117 -14.934 -25.599 1.00 94.19 88 ARG A O 1
ATOM 675 N N . ARG A 1 89 ? 16.539 -12.868 -24.920 1.00 92.62 89 ARG A N 1
ATOM 676 C CA . ARG A 1 89 ? 16.603 -13.119 -23.473 1.00 92.62 89 ARG A CA 1
ATOM 677 C C . ARG A 1 89 ? 15.291 -13.643 -22.879 1.00 92.62 89 ARG A C 1
ATOM 679 O O . ARG A 1 89 ? 15.270 -13.937 -21.691 1.00 92.62 89 ARG A O 1
ATOM 686 N N . GLY A 1 90 ? 14.246 -13.808 -23.694 1.00 94.56 90 GLY A N 1
ATOM 687 C CA . GLY A 1 90 ? 12.935 -14.306 -23.271 1.00 94.56 90 GLY A CA 1
ATOM 688 C C . GLY A 1 90 ? 11.947 -13.218 -22.844 1.00 94.56 90 GLY A C 1
ATOM 689 O O . GLY A 1 90 ? 10.868 -13.548 -22.366 1.00 94.56 90 GLY A O 1
ATOM 690 N N . HIS A 1 91 ? 12.290 -11.942 -23.030 1.00 95.94 91 HIS A N 1
ATOM 691 C CA . HIS A 1 91 ? 11.439 -10.811 -22.659 1.00 95.94 91 HIS A CA 1
ATOM 692 C C . HIS A 1 91 ? 10.471 -10.452 -23.785 1.00 95.94 91 HIS A C 1
ATOM 694 O O . HIS A 1 91 ? 10.788 -10.592 -24.971 1.00 95.94 91 HIS A O 1
ATOM 700 N N . GLU A 1 92 ? 9.303 -9.930 -23.426 1.00 95.50 92 GLU A N 1
ATOM 701 C CA . GLU A 1 92 ? 8.306 -9.488 -24.399 1.00 95.50 92 GLU A CA 1
ATOM 702 C C . GLU A 1 92 ? 8.533 -8.014 -24.764 1.00 95.50 92 GLU A C 1
ATOM 704 O O . GLU A 1 92 ? 8.870 -7.185 -23.919 1.00 95.50 92 GLU A O 1
ATOM 709 N N . VAL A 1 93 ? 8.330 -7.662 -26.035 1.00 95.94 93 VAL A N 1
ATOM 710 C CA . VAL A 1 93 ? 8.410 -6.273 -26.502 1.00 95.94 93 VAL A CA 1
ATOM 711 C C . VAL A 1 93 ? 7.036 -5.823 -26.971 1.00 95.94 93 VAL A C 1
ATOM 713 O O . VAL A 1 93 ? 6.486 -6.363 -27.932 1.00 95.94 93 VAL A O 1
ATOM 716 N N . ARG A 1 94 ? 6.500 -4.795 -26.317 1.00 94.00 94 ARG A N 1
ATOM 717 C CA . ARG A 1 94 ? 5.154 -4.262 -26.547 1.00 94.00 94 ARG A CA 1
ATOM 718 C C . ARG A 1 94 ? 5.208 -2.869 -27.161 1.00 94.00 94 ARG A C 1
ATOM 720 O O . ARG A 1 94 ? 6.241 -2.190 -27.171 1.00 94.00 94 ARG A O 1
ATOM 727 N N . LYS A 1 95 ? 4.066 -2.432 -27.695 1.00 88.75 95 LYS A N 1
ATOM 728 C CA . LYS A 1 95 ? 3.887 -1.041 -28.110 1.00 88.75 95 LYS A CA 1
ATOM 729 C C . LYS A 1 95 ? 3.959 -0.196 -26.852 1.00 88.75 95 LYS A C 1
ATOM 731 O O . LYS A 1 95 ? 3.289 -0.519 -25.878 1.00 88.75 95 LYS A O 1
ATOM 736 N N . ALA A 1 96 ? 4.742 0.871 -26.899 1.00 82.38 96 ALA A N 1
ATOM 737 C CA . ALA A 1 96 ? 4.865 1.734 -25.747 1.00 82.38 96 ALA A CA 1
ATOM 738 C C . ALA A 1 96 ? 3.517 2.326 -25.325 1.00 82.38 96 ALA A C 1
ATOM 740 O O . ALA A 1 96 ? 2.806 2.903 -26.154 1.00 82.38 96 ALA A O 1
ATOM 741 N N . GLY A 1 97 ? 3.181 2.175 -24.043 1.00 66.81 97 GLY A N 1
ATOM 742 C CA . GLY A 1 97 ? 1.930 2.666 -23.465 1.00 66.81 97 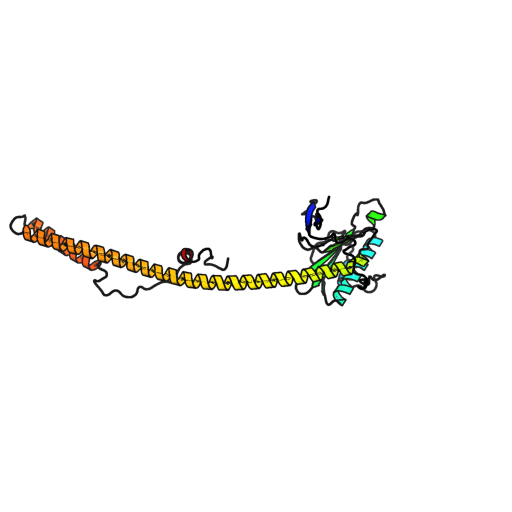GLY A CA 1
ATOM 743 C C . GLY A 1 97 ? 1.900 4.174 -23.187 1.00 66.81 97 GLY A C 1
ATOM 744 O O . GLY A 1 97 ? 0.836 4.710 -22.884 1.00 66.81 97 GLY A O 1
ATOM 745 N N . SER A 1 98 ? 3.037 4.872 -23.285 1.00 66.19 98 SER A N 1
ATOM 746 C CA . SER A 1 98 ? 3.153 6.305 -22.983 1.00 66.19 98 SER A CA 1
ATOM 747 C C . SER A 1 98 ? 3.058 7.204 -24.225 1.00 66.19 98 SER A C 1
ATOM 749 O O . SER A 1 98 ? 3.492 6.862 -25.326 1.00 66.19 98 SER A O 1
ATOM 751 N N . SER A 1 99 ? 2.484 8.397 -24.040 1.00 58.69 99 SER A N 1
ATOM 752 C CA . SER A 1 99 ? 2.417 9.435 -25.072 1.00 58.69 99 SER A CA 1
ATOM 753 C C . SER A 1 99 ? 3.793 10.059 -25.295 1.00 58.69 99 SER A C 1
ATOM 755 O O . SER A 1 99 ? 4.286 10.804 -24.454 1.00 58.69 99 SER A O 1
ATOM 757 N N . PHE A 1 100 ? 4.395 9.791 -26.451 1.00 68.38 100 PHE A N 1
ATOM 758 C CA . PHE A 1 100 ? 5.640 10.439 -26.861 1.00 68.38 100 PHE A CA 1
ATOM 759 C C . PHE A 1 100 ? 5.408 11.877 -27.333 1.00 68.38 100 PHE A C 1
ATOM 761 O O . PHE A 1 100 ? 4.343 12.206 -27.867 1.00 68.38 100 PHE A O 1
ATOM 768 N N . TYR A 1 101 ? 6.425 12.730 -27.231 1.00 76.56 101 TYR A N 1
ATOM 769 C CA . TYR A 1 101 ? 6.476 13.928 -28.070 1.00 76.56 101 TYR A CA 1
ATOM 770 C C . TYR A 1 101 ? 6.795 13.527 -29.522 1.00 76.56 101 TYR A C 1
ATOM 772 O O . TYR A 1 101 ? 7.412 12.484 -29.743 1.00 76.56 101 TYR A O 1
ATOM 780 N N . PRO A 1 102 ? 6.430 14.327 -30.543 1.00 83.31 102 PRO A N 1
ATOM 781 C CA . PRO A 1 102 ? 6.715 13.987 -31.942 1.00 83.31 102 PRO A CA 1
ATOM 782 C C . PRO A 1 102 ? 8.193 13.679 -32.222 1.00 83.31 102 PRO A C 1
ATOM 784 O O . PRO A 1 102 ? 8.516 12.857 -33.069 1.00 83.31 102 PRO A O 1
ATOM 787 N N . ARG A 1 103 ? 9.119 14.294 -31.477 1.00 85.38 103 ARG A N 1
ATOM 788 C CA . ARG A 1 103 ? 10.574 14.096 -31.621 1.00 85.38 103 ARG A CA 1
ATOM 789 C C . ARG A 1 103 ? 11.114 12.838 -30.925 1.00 85.38 103 ARG A C 1
ATOM 791 O O . ARG A 1 103 ? 12.327 12.626 -30.914 1.00 85.38 103 ARG A O 1
ATOM 798 N N . GLU A 1 104 ? 10.242 12.020 -30.349 1.00 88.19 104 GLU A N 1
ATOM 799 C CA . GLU A 1 104 ? 10.587 10.837 -29.564 1.00 88.19 104 GLU A CA 1
ATOM 800 C C . GLU A 1 104 ? 9.915 9.587 -30.144 1.00 88.19 104 GLU A C 1
ATOM 802 O O . GLU A 1 104 ? 8.937 9.661 -30.895 1.00 88.19 104 GLU A O 1
ATOM 807 N N . GLY A 1 105 ? 10.461 8.425 -29.808 1.00 90.38 105 GLY A N 1
ATOM 808 C CA . GLY A 1 105 ? 9.876 7.129 -30.129 1.00 90.38 105 GLY A CA 1
ATOM 809 C C . GLY A 1 105 ? 10.468 6.048 -29.241 1.00 90.38 105 GLY A C 1
ATOM 810 O O . GLY A 1 105 ? 11.591 6.187 -28.762 1.00 90.38 105 GLY A O 1
ATOM 811 N N . GLY A 1 106 ? 9.723 4.977 -29.003 1.00 92.25 106 GLY A N 1
ATOM 812 C CA . GLY A 1 106 ? 10.134 3.958 -28.051 1.00 92.25 106 GLY A CA 1
ATOM 813 C C . GLY A 1 106 ? 9.318 2.680 -28.134 1.00 92.25 106 GLY A C 1
ATOM 814 O O . GLY A 1 106 ? 8.357 2.585 -28.899 1.00 92.25 106 GLY A O 1
ATOM 815 N N . VAL A 1 107 ? 9.726 1.707 -27.329 1.00 93.19 107 VAL A N 1
ATOM 816 C CA . VAL A 1 107 ? 9.057 0.414 -27.144 1.00 93.19 107 VAL A CA 1
ATOM 817 C C . VAL A 1 107 ? 8.996 0.099 -25.655 1.00 93.19 107 VAL A C 1
ATOM 819 O O . VAL A 1 107 ? 9.848 0.564 -24.897 1.00 93.19 107 VAL A O 1
ATOM 822 N N . ASP A 1 108 ? 8.023 -0.706 -25.244 1.00 93.06 108 ASP A N 1
ATOM 823 C CA . ASP A 1 108 ? 8.000 -1.247 -23.887 1.00 93.06 108 ASP A CA 1
ATOM 824 C C . ASP A 1 108 ? 8.706 -2.599 -23.877 1.00 93.06 108 ASP A C 1
ATOM 826 O O . ASP A 1 108 ? 8.421 -3.458 -24.713 1.00 93.06 108 ASP A O 1
ATOM 830 N N . VAL A 1 109 ? 9.620 -2.789 -22.929 1.00 94.06 109 VAL A N 1
ATOM 831 C CA . VAL A 1 109 ? 10.222 -4.092 -22.635 1.00 94.06 109 VAL A CA 1
ATOM 832 C C . VAL A 1 109 ? 9.554 -4.627 -21.377 1.00 94.06 109 VAL A C 1
ATOM 834 O O . VAL A 1 109 ? 9.658 -4.013 -20.314 1.00 94.06 109 VAL A O 1
ATOM 837 N N . ALA A 1 110 ? 8.843 -5.740 -21.516 1.00 93.56 110 ALA A N 1
ATOM 838 C CA . ALA A 1 110 ? 8.167 -6.418 -20.426 1.00 93.56 110 ALA A CA 1
ATOM 839 C C . ALA A 1 110 ? 9.019 -7.586 -19.915 1.00 93.56 110 ALA A C 1
ATOM 841 O O . ALA A 1 110 ? 9.363 -8.497 -20.672 1.00 93.56 110 ALA A O 1
ATOM 842 N N . VAL A 1 111 ? 9.349 -7.524 -18.626 1.00 93.69 111 VAL A N 1
ATOM 843 C CA . VAL A 1 111 ? 10.043 -8.563 -17.863 1.00 93.69 111 VAL A CA 1
ATOM 844 C C . VAL A 1 111 ? 9.108 -8.969 -16.732 1.00 93.69 111 VAL A C 1
ATOM 846 O O . VAL A 1 111 ? 8.739 -8.135 -15.902 1.00 93.69 111 VAL A O 1
ATOM 849 N N . ASP A 1 112 ? 8.689 -10.232 -16.738 1.00 87.75 112 ASP A N 1
ATOM 850 C CA . ASP A 1 112 ? 7.637 -10.747 -15.860 1.00 87.75 112 ASP A CA 1
ATOM 851 C C . ASP A 1 112 ? 6.357 -9.883 -15.949 1.00 87.75 112 ASP A C 1
ATOM 853 O O . ASP A 1 112 ? 5.824 -9.644 -17.036 1.00 87.75 112 ASP A O 1
ATOM 857 N N . ASP A 1 113 ? 5.879 -9.370 -14.814 1.00 87.25 113 ASP A N 1
ATOM 858 C CA . ASP A 1 113 ? 4.685 -8.525 -14.717 1.00 87.25 113 ASP A CA 1
ATOM 859 C C . ASP A 1 113 ? 4.973 -7.022 -14.889 1.00 87.25 113 ASP A C 1
ATOM 861 O O . ASP A 1 113 ? 4.077 -6.192 -14.697 1.00 87.25 113 ASP A O 1
ATOM 865 N N . PHE A 1 114 ? 6.215 -6.643 -15.198 1.00 90.56 114 PHE A N 1
ATOM 866 C CA . PHE A 1 114 ? 6.652 -5.250 -15.233 1.00 90.56 114 PHE A CA 1
ATOM 867 C C . PHE A 1 114 ? 7.034 -4.829 -16.647 1.00 90.56 114 PHE A C 1
ATOM 869 O O . PHE A 1 114 ? 7.848 -5.469 -17.307 1.00 90.56 114 PHE A O 1
ATOM 876 N N . ALA A 1 115 ? 6.459 -3.721 -17.115 1.00 91.25 115 ALA A N 1
ATOM 877 C CA . ALA A 1 115 ? 6.773 -3.133 -18.410 1.00 91.25 115 ALA A CA 1
ATOM 878 C C . ALA A 1 115 ? 7.529 -1.815 -18.228 1.00 91.25 115 ALA A C 1
ATOM 880 O O . ALA A 1 115 ? 7.080 -0.924 -17.506 1.00 91.25 115 ALA A O 1
ATOM 881 N N . TYR A 1 116 ? 8.659 -1.686 -18.920 1.00 90.31 116 TYR A N 1
ATOM 882 C CA . TYR A 1 116 ? 9.513 -0.506 -18.873 1.00 90.31 116 TYR A CA 1
ATOM 883 C C . TYR A 1 116 ? 9.579 0.144 -20.250 1.00 90.31 116 TYR A C 1
ATOM 885 O O . TYR A 1 116 ? 10.053 -0.466 -21.211 1.00 90.31 116 TYR A O 1
ATOM 893 N N . THR A 1 117 ? 9.137 1.399 -20.346 1.00 91.00 117 THR A N 1
ATOM 894 C CA . THR A 1 117 ? 9.231 2.152 -21.597 1.00 91.00 117 THR A CA 1
ATOM 895 C C . THR A 1 117 ? 10.664 2.586 -21.845 1.00 91.00 117 THR A C 1
ATOM 897 O O . THR A 1 117 ? 11.245 3.328 -21.051 1.00 91.00 117 THR A O 1
ATOM 900 N N . VAL A 1 118 ? 11.204 2.186 -22.993 1.00 91.94 118 VAL A N 1
ATOM 901 C CA . VAL A 1 118 ? 12.505 2.628 -23.487 1.00 91.94 118 VAL A CA 1
ATOM 902 C C . VAL A 1 118 ? 12.303 3.595 -24.641 1.00 91.94 118 VAL A C 1
ATOM 904 O O . VAL A 1 118 ? 11.760 3.224 -25.681 1.00 91.94 118 VAL A O 1
ATOM 907 N N . THR A 1 119 ? 12.752 4.836 -24.477 1.00 91.44 119 THR A N 1
ATOM 908 C CA . THR A 1 119 ? 12.595 5.902 -25.471 1.00 91.44 119 THR A CA 1
ATOM 909 C C . THR A 1 119 ? 13.925 6.304 -26.073 1.00 91.44 119 THR A C 1
ATOM 911 O O . THR A 1 119 ? 14.963 6.251 -25.422 1.00 91.44 119 THR A O 1
ATOM 914 N N . VAL A 1 120 ? 13.895 6.724 -27.333 1.00 92.69 120 VAL A N 1
ATOM 915 C CA . VAL A 1 120 ? 15.016 7.309 -28.061 1.00 92.69 120 VAL A CA 1
ATOM 916 C C . VAL A 1 120 ? 14.595 8.681 -28.571 1.00 92.69 120 VAL A C 1
ATOM 918 O O . VAL A 1 120 ? 13.522 8.838 -29.159 1.00 92.69 120 VAL A O 1
ATOM 921 N N . ARG A 1 121 ? 15.468 9.675 -28.399 1.00 91.62 121 ARG A N 1
ATOM 922 C CA . ARG A 1 121 ? 15.267 11.035 -28.916 1.00 91.62 121 ARG A CA 1
ATOM 923 C C . ARG A 1 121 ? 16.581 11.734 -29.236 1.00 91.62 121 ARG A C 1
ATOM 925 O O . ARG A 1 121 ? 17.645 11.319 -28.780 1.00 91.62 121 ARG A O 1
ATOM 932 N N . GLN A 1 122 ? 16.503 12.826 -29.988 1.00 90.69 122 GLN A N 1
ATOM 933 C CA . GLN A 1 122 ? 17.644 13.710 -30.231 1.00 90.69 122 GLN A CA 1
ATOM 934 C C . GLN A 1 122 ? 17.995 14.498 -28.953 1.00 90.69 122 GLN A C 1
ATOM 936 O O . GLN A 1 122 ? 17.106 15.072 -28.323 1.00 90.69 122 GLN A O 1
ATOM 941 N N . GLU A 1 123 ? 19.276 14.534 -28.556 1.00 87.38 123 GLU A N 1
ATOM 942 C CA . GLU A 1 123 ? 19.711 15.241 -27.333 1.00 87.38 123 GLU A CA 1
ATOM 943 C C . GLU A 1 123 ? 19.581 16.759 -27.496 1.00 87.38 123 GLU A C 1
ATOM 945 O O . GLU A 1 123 ? 19.098 17.444 -26.595 1.00 87.38 123 GLU A O 1
ATOM 950 N N . PHE A 1 124 ? 20.017 17.274 -28.649 1.00 86.25 124 PHE A N 1
ATOM 951 C CA . PHE A 1 124 ? 20.105 18.706 -28.930 1.00 86.25 124 PHE A CA 1
ATOM 952 C C . PHE A 1 124 ? 19.492 19.044 -30.301 1.00 86.25 124 PHE A C 1
ATOM 954 O O . PHE A 1 124 ? 20.233 19.326 -31.244 1.00 86.25 124 PHE A O 1
ATOM 961 N N . PRO A 1 125 ? 18.152 19.015 -30.437 1.00 84.81 125 PRO A N 1
ATOM 962 C CA . PRO A 1 125 ? 17.476 19.254 -31.716 1.00 84.81 125 PRO A CA 1
ATOM 963 C C . PRO A 1 125 ? 17.670 20.666 -32.283 1.00 84.81 125 PRO A C 1
ATOM 965 O O . PRO A 1 125 ? 17.577 20.849 -33.490 1.00 84.81 125 PRO A O 1
ATOM 968 N N . GLU A 1 126 ? 17.958 21.647 -31.430 1.00 85.69 126 GLU A N 1
ATOM 969 C CA . GLU A 1 126 ? 18.118 23.059 -31.807 1.00 85.69 126 GLU A CA 1
ATOM 970 C C . GLU A 1 126 ? 19.587 23.474 -31.983 1.00 85.69 126 GLU A C 1
ATOM 972 O O . GLU A 1 126 ? 19.886 24.633 -32.259 1.00 85.69 126 GLU A O 1
ATOM 977 N N . SER A 1 127 ? 20.537 22.553 -31.789 1.00 85.56 127 SER A N 1
ATOM 978 C CA . SER A 1 127 ? 21.955 22.896 -31.879 1.00 85.56 127 SER A CA 1
ATOM 979 C C . SER A 1 127 ? 22.400 23.046 -33.330 1.00 85.56 127 SER A C 1
ATOM 981 O O . SER A 1 127 ? 22.158 22.172 -34.156 1.00 85.56 127 SER A O 1
ATOM 983 N N . THR A 1 128 ? 23.123 24.125 -33.615 1.00 85.06 128 THR A N 1
ATOM 984 C CA . THR A 1 128 ? 23.782 24.361 -34.907 1.00 85.06 128 THR A CA 1
ATOM 985 C C . THR A 1 128 ? 25.119 23.629 -35.044 1.00 85.06 128 THR A C 1
ATOM 987 O O . THR A 1 128 ? 25.674 23.572 -36.136 1.00 85.06 128 THR A O 1
ATOM 990 N N . ASP A 1 129 ? 25.636 23.048 -33.956 1.00 88.75 129 ASP A N 1
ATOM 991 C CA . ASP A 1 129 ? 26.855 22.238 -33.949 1.00 88.75 129 ASP A CA 1
ATOM 992 C C . ASP A 1 129 ? 26.547 20.835 -34.522 1.00 88.75 129 ASP A C 1
ATOM 994 O O . ASP A 1 129 ? 25.731 20.101 -33.941 1.00 88.75 129 ASP A O 1
ATOM 998 N N . PRO A 1 130 ? 27.187 20.424 -35.635 1.00 83.81 130 PRO A N 1
ATOM 999 C CA . PRO A 1 130 ? 26.969 19.115 -36.251 1.00 83.81 130 PRO A CA 1
ATOM 1000 C C . PRO A 1 130 ? 27.246 17.928 -35.315 1.00 83.81 130 PRO A C 1
ATOM 1002 O O . PRO A 1 130 ? 26.525 16.932 -35.352 1.00 83.81 130 PRO A O 1
ATOM 1005 N N . GLU A 1 131 ? 28.247 18.019 -34.430 1.00 84.69 131 GLU A N 1
ATOM 1006 C CA . GLU A 1 131 ? 28.562 16.938 -33.487 1.00 84.69 131 GLU A CA 1
ATOM 1007 C C . GLU A 1 131 ? 27.519 16.817 -32.375 1.00 84.69 131 GLU A C 1
ATOM 1009 O O . GLU A 1 131 ? 27.317 15.730 -31.828 1.00 84.69 131 GLU A O 1
ATOM 1014 N N . ARG A 1 132 ? 26.897 17.930 -31.969 1.00 84.31 132 ARG A N 1
ATOM 1015 C CA . ARG A 1 132 ? 25.892 17.941 -30.892 1.00 84.31 132 ARG A CA 1
ATOM 1016 C C . ARG A 1 132 ? 24.508 17.600 -31.414 1.00 84.31 132 ARG A C 1
ATOM 1018 O O . ARG A 1 132 ? 23.799 16.838 -30.759 1.00 84.31 132 ARG A O 1
ATOM 1025 N N . SER A 1 133 ? 24.148 18.110 -32.586 1.00 84.56 133 SER A N 1
ATOM 1026 C CA . SER A 1 133 ? 22.877 17.802 -33.243 1.00 84.56 133 SER A CA 1
ATOM 1027 C C . SER A 1 133 ? 22.775 16.331 -33.657 1.00 84.56 133 SER A C 1
ATOM 1029 O O . SER A 1 133 ? 21.672 15.796 -33.672 1.00 84.56 133 SER A O 1
ATOM 1031 N N . ALA A 1 134 ? 23.894 15.635 -33.889 1.00 87.00 134 ALA A N 1
ATOM 1032 C CA . ALA A 1 134 ? 23.909 14.206 -34.213 1.00 87.00 134 ALA A CA 1
ATOM 1033 C C . ALA A 1 134 ? 23.752 13.249 -33.006 1.00 87.00 134 ALA A C 1
ATOM 1035 O O . ALA A 1 134 ? 23.761 12.029 -33.187 1.00 87.00 134 ALA A O 1
ATOM 1036 N N . ARG A 1 135 ? 23.636 13.763 -31.773 1.00 90.25 135 ARG A N 1
ATOM 1037 C CA . ARG A 1 135 ? 23.577 12.926 -30.562 1.00 90.25 135 ARG A CA 1
ATOM 1038 C C . ARG A 1 135 ? 22.166 12.468 -30.248 1.00 90.25 135 ARG A C 1
ATOM 1040 O O . ARG A 1 135 ? 21.226 13.265 -30.238 1.00 90.25 135 ARG A O 1
ATOM 1047 N N . LEU A 1 136 ? 22.053 11.195 -29.897 1.00 92.31 136 LEU A N 1
ATOM 1048 C CA . LEU A 1 136 ? 20.841 10.592 -29.371 1.00 92.31 136 LEU A CA 1
ATOM 1049 C C . LEU A 1 136 ? 20.949 10.376 -27.855 1.00 92.31 136 LEU A C 1
ATOM 1051 O O . LEU A 1 136 ? 22.036 10.292 -27.269 1.00 92.31 136 LEU A O 1
ATOM 1055 N N . VAL A 1 137 ? 19.784 10.267 -27.227 1.00 91.19 137 VAL A N 1
ATOM 1056 C CA . VAL A 1 137 ? 19.594 9.858 -25.836 1.00 91.19 137 VAL A CA 1
ATOM 1057 C C . VAL A 1 137 ? 18.624 8.690 -25.811 1.00 91.19 137 VAL A C 1
ATOM 1059 O O . VAL A 1 137 ? 17.600 8.744 -26.493 1.00 91.19 137 VAL A O 1
ATOM 1062 N N . VAL A 1 138 ? 18.948 7.670 -25.015 1.00 91.25 138 VAL A N 1
ATOM 1063 C CA . VAL A 1 138 ? 18.030 6.592 -24.640 1.00 91.25 138 VAL A CA 1
ATOM 1064 C C . VAL A 1 138 ? 17.624 6.767 -23.190 1.00 91.25 138 VAL A C 1
ATOM 1066 O O . VAL A 1 138 ? 18.491 6.965 -22.336 1.00 91.25 138 VAL A O 1
ATOM 1069 N N . GLU A 1 139 ? 16.331 6.690 -22.907 1.00 88.44 139 GLU A N 1
ATOM 1070 C CA . GLU A 1 139 ? 15.798 6.811 -21.551 1.00 88.44 139 GLU A CA 1
ATOM 1071 C C . GLU A 1 139 ? 14.930 5.602 -21.213 1.00 88.44 139 GLU A C 1
ATOM 1073 O O . GLU A 1 139 ? 14.169 5.135 -22.053 1.00 88.44 139 GLU A O 1
ATOM 1078 N N . ILE A 1 140 ? 15.046 5.100 -19.984 1.00 87.75 140 ILE A N 1
ATOM 1079 C CA . ILE A 1 140 ? 14.081 4.154 -19.418 1.00 87.75 140 ILE A CA 1
ATOM 1080 C C . ILE A 1 140 ? 13.165 4.964 -18.508 1.00 87.75 140 ILE A C 1
ATOM 1082 O O . ILE A 1 140 ? 13.598 5.440 -17.454 1.00 87.75 140 ILE A O 1
ATOM 1086 N N . ALA A 1 141 ? 11.910 5.136 -18.916 1.00 72.19 141 ALA A N 1
ATOM 1087 C CA . ALA A 1 141 ? 10.931 5.874 -18.136 1.00 72.19 141 ALA A CA 1
ATOM 1088 C C . ALA A 1 141 ? 10.477 5.027 -16.941 1.00 72.19 141 ALA A C 1
ATOM 1090 O O . ALA A 1 141 ? 9.772 4.034 -17.109 1.00 72.19 141 ALA A O 1
ATOM 1091 N N . HIS A 1 142 ? 10.889 5.421 -15.734 1.00 57.66 142 HIS A N 1
ATOM 1092 C CA . HIS A 1 142 ? 10.329 4.905 -14.487 1.00 57.66 142 HIS A CA 1
ATOM 1093 C C . HIS A 1 142 ? 10.712 5.820 -13.312 1.00 57.66 142 HIS A C 1
ATOM 1095 O O . HIS A 1 142 ? 11.851 5.763 -12.864 1.00 57.66 142 HIS A O 1
ATOM 1101 N N . GLY A 1 143 ? 9.777 6.656 -12.841 1.00 55.53 143 GLY A N 1
ATOM 1102 C CA . GLY A 1 143 ? 9.876 7.429 -11.590 1.00 55.53 143 GLY A CA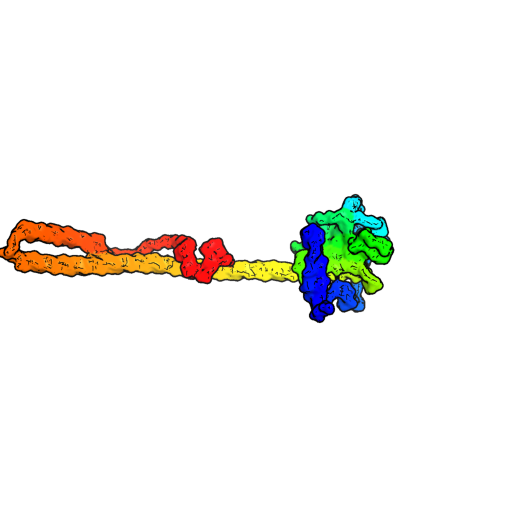 1
ATOM 1103 C C . GL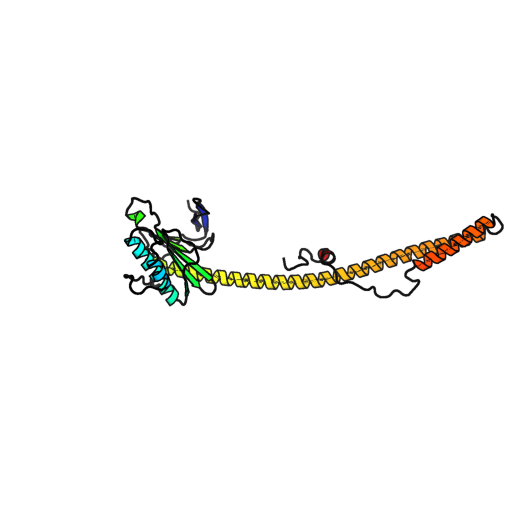Y A 1 143 ? 11.094 8.356 -11.405 1.00 55.53 143 GLY A C 1
ATOM 1104 O O . GLY A 1 143 ? 11.986 8.462 -12.244 1.00 55.53 143 GLY A O 1
ATOM 1105 N N . LEU A 1 144 ? 11.132 9.044 -10.261 1.00 51.56 144 LEU A N 1
ATOM 1106 C CA . LEU A 1 144 ? 12.350 9.656 -9.724 1.00 51.56 144 LEU A CA 1
ATOM 1107 C C . LEU A 1 144 ? 13.114 8.565 -8.963 1.00 51.56 144 LEU A C 1
ATOM 1109 O O . LEU A 1 144 ? 12.857 8.334 -7.785 1.00 51.56 144 LEU A O 1
ATOM 1113 N N . THR A 1 145 ? 14.002 7.842 -9.646 1.00 63.72 145 THR A N 1
ATOM 1114 C CA . THR A 1 145 ? 14.816 6.781 -9.028 1.00 63.72 145 THR A CA 1
ATOM 1115 C C . THR A 1 145 ? 16.280 7.194 -8.945 1.00 63.72 145 THR A C 1
ATOM 1117 O O . THR A 1 145 ? 16.803 7.816 -9.867 1.00 63.72 145 THR A O 1
ATOM 1120 N N . ASP A 1 146 ? 16.982 6.755 -7.905 1.00 67.56 146 ASP A N 1
ATOM 1121 C CA . ASP A 1 146 ? 18.445 6.832 -7.778 1.00 67.56 146 ASP A CA 1
ATOM 1122 C C . ASP A 1 146 ? 19.199 5.976 -8.818 1.00 67.56 146 ASP A C 1
ATOM 1124 O O . ASP A 1 146 ? 20.409 6.123 -9.007 1.00 67.56 146 ASP A O 1
ATOM 1128 N N . ARG A 1 147 ? 18.488 5.123 -9.558 1.00 74.69 147 ARG A N 1
ATOM 1129 C CA . ARG A 1 147 ? 19.025 4.258 -10.612 1.00 74.69 147 ARG A CA 1
ATOM 1130 C C . ARG A 1 147 ? 19.301 4.979 -11.936 1.00 74.69 147 ARG A C 1
ATOM 1132 O O . ARG A 1 147 ? 18.634 5.960 -12.273 1.00 74.69 147 ARG A O 1
ATOM 1139 N N . PRO A 1 148 ? 20.297 4.520 -12.719 1.00 74.50 148 PRO A N 1
ATOM 1140 C CA . PRO A 1 148 ? 20.594 5.097 -14.024 1.00 74.50 148 PRO A CA 1
ATOM 1141 C C . PRO A 1 148 ? 19.398 4.900 -14.956 1.00 74.50 148 PRO A C 1
ATOM 1143 O O . PRO A 1 148 ? 18.937 3.780 -15.145 1.00 74.50 148 PRO A O 1
ATOM 1146 N N . GLY A 1 149 ? 18.885 5.993 -15.521 1.00 82.31 149 GLY A N 1
ATOM 1147 C CA . GLY A 1 149 ? 17.719 5.972 -16.414 1.00 82.31 149 GLY A CA 1
ATOM 1148 C C . GLY A 1 149 ? 17.959 6.632 -17.766 1.00 82.31 149 GLY A C 1
ATOM 1149 O O . GLY A 1 149 ? 17.050 6.667 -18.588 1.00 82.31 149 GLY A O 1
ATOM 1150 N N . ARG A 1 150 ? 19.162 7.170 -18.008 1.00 86.19 150 ARG A N 1
ATOM 1151 C CA . ARG A 1 150 ? 19.475 7.956 -19.204 1.00 86.19 150 ARG A CA 1
ATOM 1152 C C . ARG A 1 150 ? 20.879 7.661 -19.731 1.00 86.19 150 ARG A C 1
ATOM 1154 O O . ARG A 1 150 ? 21.879 7.975 -19.089 1.00 86.19 150 ARG A O 1
ATOM 1161 N N . TRP A 1 151 ? 20.955 7.162 -20.958 1.00 89.25 151 TRP A N 1
ATOM 1162 C CA . TRP A 1 151 ? 22.192 6.902 -21.697 1.00 89.25 151 TRP A CA 1
ATOM 1163 C C . TRP A 1 151 ? 22.279 7.847 -22.881 1.00 89.25 151 TRP A C 1
ATOM 1165 O O . TRP A 1 151 ? 21.268 8.212 -23.472 1.00 89.25 151 TRP A O 1
ATOM 1175 N N . ARG A 1 152 ? 23.483 8.307 -23.214 1.00 89.00 152 ARG A N 1
ATOM 1176 C CA . ARG A 1 152 ? 23.659 9.372 -24.209 1.00 89.00 152 ARG A CA 1
ATOM 1177 C C . ARG A 1 152 ? 24.876 9.098 -25.063 1.00 89.00 152 ARG A C 1
ATOM 1179 O O . ARG A 1 152 ? 25.879 8.620 -24.535 1.00 89.00 152 ARG A O 1
ATOM 1186 N N . ASP A 1 153 ? 24.827 9.505 -26.324 1.00 88.31 153 ASP A N 1
ATOM 1187 C CA . ASP A 1 153 ? 26.012 9.468 -27.178 1.00 88.31 153 ASP A CA 1
ATOM 1188 C C . ASP A 1 153 ? 27.119 10.361 -26.623 1.00 88.31 153 ASP A C 1
ATOM 1190 O O . ASP A 1 153 ? 26.918 11.545 -26.329 1.00 88.31 153 ASP A O 1
ATOM 1194 N N . ARG A 1 154 ? 28.322 9.812 -26.492 1.00 85.69 154 ARG A N 1
ATOM 1195 C CA . ARG A 1 154 ? 29.508 10.547 -26.051 1.00 85.69 154 ARG A CA 1
ATOM 1196 C C . ARG A 1 154 ? 30.692 10.173 -26.934 1.00 85.69 154 ARG A C 1
ATOM 1198 O O . ARG A 1 154 ? 30.725 9.106 -27.529 1.00 85.69 154 ARG A O 1
ATOM 1205 N N . LYS A 1 155 ? 31.720 11.028 -26.965 1.00 78.25 155 LYS A N 1
ATOM 1206 C CA . LYS A 1 155 ? 32.949 10.777 -27.751 1.00 78.25 155 LYS A CA 1
ATOM 1207 C C . LYS A 1 155 ? 33.647 9.462 -27.375 1.00 78.25 155 LYS A C 1
ATOM 1209 O O . LYS A 1 155 ? 34.418 8.926 -28.154 1.00 78.25 155 LYS A O 1
ATOM 1214 N N . THR A 1 156 ? 33.393 8.965 -26.168 1.00 75.62 156 THR A N 1
ATOM 1215 C CA . THR A 1 156 ? 34.032 7.783 -25.587 1.00 75.62 156 THR A CA 1
ATOM 1216 C C . THR A 1 156 ? 33.137 6.543 -25.552 1.00 75.62 156 THR A C 1
ATOM 1218 O O . THR A 1 156 ? 33.624 5.499 -25.117 1.00 75.62 156 THR A O 1
ATOM 1221 N N . ARG A 1 157 ? 31.849 6.646 -25.907 1.00 79.38 157 ARG A N 1
ATOM 1222 C CA . ARG A 1 157 ? 30.893 5.528 -25.878 1.00 79.38 157 ARG A CA 1
ATOM 1223 C C . ARG A 1 157 ? 29.679 5.835 -26.752 1.00 79.38 157 ARG A C 1
ATOM 1225 O O . ARG A 1 157 ? 29.081 6.906 -26.615 1.00 79.38 157 ARG A O 1
ATOM 1232 N N . THR A 1 158 ? 29.290 4.869 -27.572 1.00 88.12 158 THR A N 1
ATOM 1233 C CA . THR A 1 158 ? 28.073 4.938 -28.389 1.00 88.12 158 THR A CA 1
ATOM 1234 C C . THR A 1 158 ? 26.889 4.274 -27.679 1.00 88.12 158 THR A C 1
ATOM 1236 O O . THR A 1 158 ? 27.058 3.461 -26.765 1.00 88.12 158 THR A O 1
ATOM 1239 N N . LEU A 1 159 ? 25.663 4.626 -28.066 1.00 89.31 159 LEU A N 1
ATOM 1240 C CA . LEU A 1 159 ? 24.458 3.988 -27.521 1.00 89.31 159 LEU A CA 1
ATOM 1241 C C . LEU A 1 159 ? 24.337 2.508 -27.901 1.00 89.31 159 LEU A C 1
ATOM 1243 O O . LEU A 1 159 ? 23.785 1.721 -27.136 1.00 89.31 159 LEU A O 1
ATOM 1247 N N . GLU A 1 160 ? 24.896 2.119 -29.041 1.00 90.38 160 GLU A N 1
ATOM 1248 C CA . GLU A 1 160 ? 24.970 0.742 -29.521 1.00 90.38 160 GLU A CA 1
ATOM 1249 C C . GLU A 1 160 ? 25.708 -0.150 -28.504 1.00 90.38 160 GLU A C 1
ATOM 1251 O O . GLU A 1 160 ? 25.235 -1.225 -28.139 1.00 90.38 160 GLU A O 1
ATOM 1256 N N . GLU A 1 161 ? 26.812 0.348 -27.939 1.00 87.06 161 GLU A N 1
ATOM 1257 C CA . GLU A 1 161 ? 27.571 -0.311 -26.865 1.00 87.06 161 GLU A CA 1
ATOM 1258 C C . GLU A 1 161 ? 26.852 -0.277 -25.501 1.00 87.06 161 GLU A C 1
ATOM 1260 O O . GLU A 1 161 ? 27.294 -0.894 -24.523 1.00 87.06 161 GLU A O 1
ATOM 1265 N N . ALA A 1 162 ? 25.769 0.496 -25.380 1.00 87.19 162 ALA A N 1
ATOM 1266 C CA . ALA A 1 162 ? 24.994 0.641 -24.153 1.00 87.19 162 ALA A CA 1
ATOM 1267 C C . ALA A 1 162 ? 23.777 -0.276 -24.067 1.00 87.19 162 ALA A C 1
ATOM 1269 O O . ALA A 1 162 ? 23.333 -0.541 -22.954 1.00 87.19 162 ALA A O 1
ATOM 1270 N N . LEU A 1 163 ? 23.295 -0.838 -25.179 1.00 90.00 163 LEU A N 1
ATOM 1271 C CA . LEU A 1 163 ? 22.073 -1.652 -25.200 1.00 90.00 163 LEU A CA 1
ATOM 1272 C C . LEU A 1 163 ? 22.097 -2.823 -24.206 1.00 90.00 163 LEU A C 1
ATOM 1274 O O . LEU A 1 163 ? 21.115 -3.066 -23.511 1.00 90.00 163 LEU A O 1
ATOM 1278 N N . GLY A 1 164 ? 23.235 -3.511 -24.073 1.00 87.44 164 GLY A N 1
ATOM 1279 C CA . GLY A 1 164 ? 23.369 -4.619 -23.122 1.00 87.44 164 GLY A CA 1
ATOM 1280 C C . GLY A 1 164 ? 23.302 -4.177 -21.657 1.00 87.44 164 GLY A C 1
ATOM 1281 O O . GLY A 1 164 ? 22.812 -4.930 -20.818 1.00 87.44 164 GLY A O 1
ATOM 1282 N N . VAL A 1 165 ? 23.768 -2.958 -21.360 1.00 87.19 165 VAL A N 1
ATOM 1283 C CA . VAL A 1 165 ? 23.664 -2.339 -20.028 1.00 87.19 165 VAL A CA 1
ATOM 1284 C C . VAL A 1 165 ? 22.236 -1.865 -19.771 1.00 87.19 165 VAL A C 1
ATOM 1286 O O . VAL A 1 165 ? 21.725 -2.088 -18.684 1.00 87.19 165 VAL A O 1
ATOM 1289 N N . ILE A 1 166 ? 21.582 -1.280 -20.777 1.00 89.44 166 ILE A N 1
ATOM 1290 C CA . ILE A 1 166 ? 20.184 -0.832 -20.709 1.00 89.44 166 ILE A CA 1
ATOM 1291 C C . ILE A 1 166 ? 19.263 -2.018 -20.390 1.00 89.44 166 ILE A C 1
ATOM 1293 O O . ILE A 1 166 ? 18.464 -1.930 -19.466 1.00 89.44 166 ILE A O 1
ATOM 1297 N N . LEU A 1 167 ? 19.419 -3.156 -21.077 1.00 90.81 167 LEU A N 1
ATOM 1298 C CA . LEU A 1 167 ? 18.624 -4.356 -20.778 1.00 90.81 167 LEU A CA 1
ATOM 1299 C C . LEU A 1 167 ? 18.944 -4.968 -19.414 1.00 90.81 167 LEU A C 1
ATOM 1301 O O . LEU A 1 167 ? 18.028 -5.376 -18.713 1.00 90.81 167 LEU A O 1
ATOM 1305 N N . GLY A 1 168 ? 20.218 -4.994 -19.012 1.00 89.38 168 GLY A N 1
ATOM 1306 C CA . GLY A 1 168 ? 20.584 -5.451 -17.668 1.00 89.38 168 GLY A CA 1
ATOM 1307 C C . GLY A 1 168 ? 19.990 -4.576 -16.558 1.00 89.38 168 GLY A C 1
ATOM 1308 O O . GLY A 1 168 ? 19.633 -5.086 -15.502 1.00 89.38 168 GLY A O 1
ATOM 1309 N N . GLU A 1 169 ? 19.848 -3.270 -16.797 1.00 89.56 169 GLU A N 1
ATOM 1310 C CA . GLU A 1 169 ? 19.174 -2.358 -15.870 1.00 89.56 169 GLU A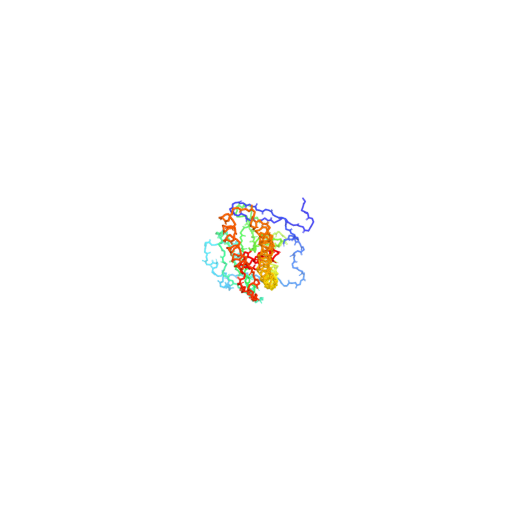 CA 1
ATOM 1311 C C . GLU A 1 169 ? 17.665 -2.633 -15.799 1.00 89.56 169 GLU A C 1
ATOM 1313 O O . GLU A 1 169 ? 17.110 -2.645 -14.705 1.00 89.56 169 GLU A O 1
ATOM 1318 N N . ILE A 1 170 ? 17.011 -2.912 -16.933 1.00 90.69 170 ILE A N 1
ATOM 1319 C CA . ILE A 1 170 ? 15.589 -3.302 -16.981 1.00 90.69 170 ILE A CA 1
ATOM 1320 C C . ILE A 1 170 ? 15.352 -4.585 -16.174 1.00 90.69 170 ILE A C 1
ATOM 1322 O O . ILE A 1 170 ? 14.475 -4.617 -15.317 1.00 90.69 170 ILE A O 1
ATOM 1326 N N . GLU A 1 171 ? 16.178 -5.611 -16.388 1.00 91.44 171 GLU A N 1
ATOM 1327 C CA . GLU A 1 171 ? 16.121 -6.877 -15.641 1.00 91.44 171 GLU A CA 1
ATOM 1328 C C . GLU A 1 171 ? 16.328 -6.656 -14.134 1.00 91.44 171 GLU A C 1
ATOM 1330 O O . GLU A 1 171 ? 15.603 -7.208 -13.308 1.00 91.44 171 GLU A O 1
ATOM 1335 N N . ALA A 1 172 ? 17.291 -5.808 -13.760 1.00 89.19 172 ALA A N 1
ATOM 1336 C CA . ALA A 1 172 ? 17.551 -5.492 -12.360 1.00 89.19 172 ALA A CA 1
ATOM 1337 C C . ALA A 1 172 ? 16.381 -4.743 -11.698 1.00 89.19 172 ALA A C 1
ATOM 1339 O O . ALA A 1 172 ? 16.112 -4.976 -10.523 1.00 89.19 172 ALA A O 1
ATOM 1340 N N . ARG A 1 173 ? 15.691 -3.854 -12.425 1.00 89.12 173 ARG A N 1
ATOM 1341 C CA . ARG A 1 173 ? 14.480 -3.179 -11.926 1.00 89.12 173 ARG A CA 1
ATOM 1342 C C . ARG A 1 173 ? 13.331 -4.168 -11.734 1.00 89.12 173 ARG A C 1
ATOM 1344 O O . ARG A 1 173 ? 12.701 -4.142 -10.683 1.00 89.12 173 ARG A O 1
ATOM 1351 N N . ALA A 1 174 ? 13.131 -5.085 -12.680 1.00 90.81 174 ALA A N 1
ATOM 1352 C CA . ALA A 1 174 ? 12.084 -6.104 -12.594 1.00 90.81 174 ALA A CA 1
ATOM 1353 C C . ALA A 1 174 ? 12.272 -7.035 -11.384 1.00 90.81 174 ALA A C 1
ATOM 1355 O O . ALA A 1 174 ? 11.311 -7.360 -10.683 1.00 90.81 174 ALA A O 1
ATOM 1356 N N . GLY A 1 175 ? 13.522 -7.409 -11.088 1.00 90.69 175 GLY A N 1
ATOM 1357 C CA . GLY A 1 175 ? 13.859 -8.197 -9.901 1.00 90.69 175 GLY A CA 1
ATOM 1358 C C . GLY A 1 175 ? 13.572 -7.462 -8.586 1.00 90.69 175 GLY A C 1
ATOM 1359 O O . GLY A 1 175 ? 13.011 -8.051 -7.659 1.00 90.69 175 GLY A O 1
ATOM 1360 N N . ASP A 1 176 ? 13.914 -6.174 -8.509 1.00 89.50 176 ASP A N 1
ATOM 1361 C CA . ASP A 1 176 ? 13.633 -5.343 -7.332 1.00 89.50 176 ASP A CA 1
ATOM 1362 C C . ASP A 1 176 ? 12.127 -5.117 -7.139 1.00 89.50 176 ASP A C 1
ATOM 1364 O O . ASP A 1 176 ? 11.630 -5.212 -6.016 1.00 89.50 176 ASP A O 1
ATOM 1368 N N . ASP A 1 177 ? 11.382 -4.858 -8.216 1.00 89.94 177 ASP A N 1
ATOM 1369 C CA . ASP A 1 177 ? 9.936 -4.640 -8.148 1.00 89.94 177 ASP A CA 1
ATOM 1370 C C . ASP A 1 177 ? 9.178 -5.933 -7.799 1.00 89.94 177 ASP A C 1
ATOM 1372 O O . ASP A 1 177 ? 8.217 -5.897 -7.026 1.00 89.94 177 ASP A O 1
ATOM 1376 N N . THR A 1 178 ? 9.648 -7.090 -8.279 1.00 90.75 178 THR A N 1
ATOM 1377 C CA . THR A 1 178 ? 9.146 -8.406 -7.848 1.00 90.75 178 THR A CA 1
ATOM 1378 C C . THR A 1 178 ? 9.321 -8.590 -6.345 1.00 90.75 178 THR A C 1
ATOM 1380 O O . THR A 1 178 ? 8.367 -8.950 -5.652 1.00 90.75 178 THR A O 1
ATOM 1383 N N . ARG A 1 179 ? 10.517 -8.290 -5.822 1.00 91.06 179 ARG A N 1
ATOM 1384 C CA . ARG A 1 179 ? 10.801 -8.379 -4.386 1.00 91.06 179 ARG A CA 1
ATOM 1385 C C . ARG A 1 179 ? 9.934 -7.418 -3.582 1.00 91.06 179 ARG A C 1
ATOM 1387 O O . ARG A 1 179 ? 9.299 -7.840 -2.626 1.00 91.06 179 ARG A O 1
ATOM 1394 N N . ARG A 1 180 ? 9.825 -6.157 -4.015 1.00 90.06 180 ARG A N 1
ATOM 1395 C CA . ARG A 1 180 ? 8.968 -5.160 -3.359 1.00 90.06 180 ARG A CA 1
ATOM 1396 C C . ARG A 1 180 ? 7.519 -5.635 -3.293 1.00 90.06 180 ARG A C 1
ATOM 1398 O O . ARG A 1 180 ? 6.899 -5.539 -2.241 1.00 90.06 180 ARG A O 1
ATOM 1405 N N . ARG A 1 181 ? 6.982 -6.181 -4.389 1.00 90.94 181 ARG A N 1
ATOM 1406 C CA . ARG A 1 181 ? 5.612 -6.711 -4.417 1.00 90.94 181 ARG A CA 1
ATOM 1407 C C . ARG A 1 181 ? 5.436 -7.875 -3.438 1.00 90.94 181 ARG A C 1
ATOM 1409 O O . ARG A 1 181 ? 4.418 -7.921 -2.753 1.00 90.94 181 ARG A O 1
ATOM 1416 N N . GLN A 1 182 ? 6.401 -8.792 -3.364 1.00 92.81 182 GLN A N 1
ATOM 1417 C CA . GLN A 1 182 ? 6.376 -9.907 -2.411 1.00 92.81 182 GLN A CA 1
ATOM 1418 C C . GLN A 1 182 ? 6.426 -9.409 -0.961 1.00 92.81 182 GLN A C 1
ATOM 1420 O O . GLN A 1 182 ? 5.577 -9.794 -0.159 1.00 92.81 182 GLN A O 1
ATOM 1425 N N . ASP A 1 183 ? 7.345 -8.495 -0.651 1.00 93.62 183 ASP A N 1
ATOM 1426 C CA . ASP A 1 183 ? 7.488 -7.900 0.680 1.00 93.62 183 ASP A CA 1
ATOM 1427 C C . ASP A 1 183 ? 6.215 -7.137 1.086 1.00 93.62 183 ASP A C 1
ATOM 1429 O O . ASP A 1 183 ? 5.735 -7.257 2.213 1.00 93.62 183 ASP A O 1
ATOM 1433 N N . GLU A 1 184 ? 5.608 -6.387 0.161 1.00 93.56 184 GLU A N 1
ATOM 1434 C CA . GLU A 1 184 ? 4.338 -5.694 0.389 1.00 93.56 184 GLU A CA 1
ATOM 1435 C C . GLU A 1 184 ? 3.180 -6.666 0.637 1.00 93.56 184 GLU A C 1
ATOM 1437 O O . GLU A 1 184 ? 2.354 -6.415 1.518 1.00 93.56 184 GLU A O 1
ATOM 1442 N N . GLN A 1 185 ? 3.100 -7.765 -0.121 1.00 94.00 185 GLN A N 1
ATOM 1443 C CA . GLN A 1 185 ? 2.092 -8.809 0.075 1.00 94.00 185 GLN A CA 1
ATOM 1444 C C . GLN A 1 185 ? 2.259 -9.486 1.437 1.00 94.00 185 GLN A C 1
ATOM 1446 O O . GLN A 1 185 ? 1.279 -9.618 2.172 1.00 94.00 185 GLN A O 1
ATOM 1451 N N . GLN A 1 186 ? 3.491 -9.840 1.806 1.00 94.38 186 GLN A N 1
ATOM 1452 C CA . GLN A 1 186 ? 3.791 -10.428 3.105 1.00 94.38 186 GLN A CA 1
ATOM 1453 C C . GLN A 1 186 ? 3.458 -9.454 4.240 1.00 94.38 186 GLN A C 1
ATOM 1455 O O . GLN A 1 186 ? 2.747 -9.818 5.173 1.00 94.38 186 GLN A O 1
ATOM 1460 N N . ALA A 1 187 ? 3.869 -8.190 4.131 1.00 94.81 187 ALA A N 1
ATOM 1461 C CA . ALA A 1 187 ? 3.573 -7.180 5.138 1.00 94.81 187 ALA A CA 1
ATOM 1462 C C . ALA A 1 187 ? 2.061 -6.918 5.279 1.00 94.81 187 ALA A C 1
ATOM 1464 O O . ALA A 1 187 ? 1.589 -6.653 6.383 1.00 94.81 187 ALA A O 1
ATOM 1465 N N . ARG A 1 188 ? 1.281 -6.997 4.189 1.00 93.69 188 ARG A N 1
ATOM 1466 C CA . ARG A 1 188 ? -0.192 -6.923 4.248 1.00 93.69 188 ARG A CA 1
ATOM 1467 C C . ARG A 1 188 ? -0.781 -8.124 4.985 1.00 93.69 188 ARG A C 1
ATOM 1469 O O . ARG A 1 188 ? -1.603 -7.917 5.869 1.00 93.69 188 ARG A O 1
ATOM 1476 N N . ALA A 1 189 ? -0.337 -9.339 4.667 1.00 94.94 189 ALA A N 1
ATOM 1477 C CA . ALA A 1 189 ? -0.807 -10.553 5.331 1.00 94.94 189 ALA A CA 1
ATOM 1478 C C . ALA A 1 189 ? -0.460 -10.561 6.830 1.00 94.94 189 ALA A C 1
ATOM 1480 O O . ALA A 1 189 ? -1.307 -10.863 7.666 1.00 94.94 189 ALA A O 1
ATOM 1481 N N . GLU A 1 190 ? 0.759 -10.159 7.193 1.00 95.56 190 GLU A N 1
ATOM 1482 C CA . GLU A 1 190 ? 1.174 -10.047 8.594 1.00 95.56 190 GLU A CA 1
ATOM 1483 C C . GLU A 1 190 ? 0.367 -8.989 9.357 1.00 95.56 190 GLU A C 1
ATOM 1485 O O . GLU A 1 190 ? 0.015 -9.206 10.519 1.00 95.56 190 GLU A O 1
ATOM 1490 N N . ARG A 1 191 ? 0.049 -7.852 8.720 1.00 94.81 191 ARG A N 1
ATOM 1491 C CA . ARG A 1 191 ? -0.827 -6.833 9.316 1.00 94.81 191 ARG A CA 1
ATOM 1492 C C . ARG A 1 191 ? -2.246 -7.352 9.516 1.00 94.81 191 ARG A C 1
ATOM 1494 O O . ARG A 1 191 ? -2.786 -7.133 10.592 1.00 94.81 191 ARG A O 1
ATOM 1501 N N . GLU A 1 192 ? -2.807 -8.071 8.545 1.00 94.69 192 GLU A N 1
ATOM 1502 C CA . GLU A 1 192 ? -4.140 -8.682 8.654 1.00 94.69 192 GLU A CA 1
ATOM 1503 C C . GLU A 1 192 ? -4.218 -9.646 9.845 1.00 94.69 192 GLU A C 1
ATOM 1505 O O . GLU A 1 192 ? -5.120 -9.549 10.672 1.00 94.69 192 GLU A O 1
ATOM 1510 N N . VAL A 1 193 ? -3.220 -10.523 9.999 1.00 96.44 193 VAL A N 1
ATOM 1511 C CA . VAL A 1 193 ? -3.161 -11.464 11.129 1.00 96.44 193 VAL A CA 1
ATOM 1512 C C . VAL A 1 193 ? -3.081 -10.723 12.464 1.00 96.44 193 VAL A C 1
ATOM 1514 O O . VAL A 1 193 ? -3.804 -11.053 13.403 1.00 96.44 193 VAL A O 1
ATOM 1517 N N . ARG A 1 194 ? -2.220 -9.703 12.569 1.00 95.69 194 ARG A N 1
ATOM 1518 C CA . ARG A 1 194 ? -2.099 -8.902 13.801 1.00 95.69 194 ARG A CA 1
ATOM 1519 C C . ARG A 1 194 ? -3.379 -8.136 14.113 1.00 95.69 194 ARG A C 1
ATOM 1521 O O . ARG A 1 194 ? -3.751 -8.045 15.280 1.00 95.69 194 ARG A O 1
ATOM 1528 N N . TRP A 1 195 ? -4.036 -7.610 13.086 1.00 96.31 195 TRP A N 1
ATOM 1529 C CA . TRP A 1 195 ? -5.305 -6.913 13.213 1.00 96.31 195 TRP A CA 1
ATOM 1530 C C . TRP A 1 195 ? -6.405 -7.849 13.717 1.00 96.31 195 TRP A C 1
ATOM 1532 O O . TRP A 1 195 ? -7.077 -7.511 14.685 1.00 96.31 195 TRP A O 1
ATOM 1542 N N . GLN A 1 196 ? -6.522 -9.057 13.159 1.00 96.12 196 GLN A N 1
ATOM 1543 C CA . GLN A 1 196 ? -7.507 -10.041 13.610 1.00 96.12 196 GLN A CA 1
ATOM 1544 C C . GLN A 1 196 ? -7.300 -10.422 15.084 1.00 96.12 196 GLN A C 1
ATOM 1546 O O . GLN A 1 196 ? -8.248 -10.405 15.865 1.00 96.12 196 GLN A O 1
ATOM 1551 N N . VAL A 1 197 ? -6.052 -10.676 15.494 1.00 96.69 197 VAL A N 1
ATOM 1552 C CA . VAL A 1 197 ? -5.730 -10.956 16.904 1.00 96.69 197 VAL A CA 1
ATOM 1553 C C . VAL A 1 197 ? -6.097 -9.769 17.803 1.00 96.69 197 VAL A C 1
ATOM 1555 O O . VAL A 1 197 ? -6.644 -9.963 18.888 1.00 96.69 197 VAL A O 1
ATOM 1558 N N . ALA A 1 198 ? -5.828 -8.535 17.367 1.00 96.44 198 ALA A N 1
ATOM 1559 C CA . ALA A 1 198 ? -6.208 -7.340 18.117 1.00 96.44 198 ALA A CA 1
ATOM 1560 C C . ALA A 1 198 ? -7.735 -7.178 18.223 1.00 96.44 198 ALA A C 1
ATOM 1562 O O . ALA A 1 198 ? -8.225 -6.797 19.285 1.00 96.44 198 ALA A O 1
ATOM 1563 N N . MET A 1 199 ? -8.480 -7.501 17.163 1.00 96.50 199 MET A N 1
ATOM 1564 C CA . MET A 1 199 ? -9.946 -7.480 17.144 1.00 96.50 199 MET A CA 1
ATOM 1565 C C . MET A 1 199 ? -10.543 -8.490 18.119 1.00 96.50 199 MET A C 1
ATOM 1567 O O . MET A 1 199 ? -11.456 -8.142 18.865 1.00 96.50 199 MET A O 1
ATOM 1571 N N . ASP A 1 200 ? -10.019 -9.714 18.151 1.00 96.50 200 ASP A N 1
ATOM 1572 C CA . ASP A 1 200 ? -10.523 -10.758 19.046 1.00 96.50 200 ASP A CA 1
ATOM 1573 C C . ASP A 1 200 ? -10.292 -10.376 20.514 1.00 96.50 200 ASP A C 1
ATOM 1575 O O . ASP A 1 200 ? -11.228 -10.383 21.315 1.00 96.50 200 ASP A O 1
ATOM 1579 N N . VAL A 1 201 ? -9.088 -9.895 20.844 1.00 96.50 201 VAL A N 1
ATOM 1580 C CA . VAL A 1 201 ? -8.790 -9.369 22.185 1.00 96.50 201 VAL A CA 1
ATOM 1581 C C . VAL A 1 201 ? -9.683 -8.171 22.526 1.00 96.50 201 VAL A C 1
ATOM 1583 O O . VAL A 1 201 ? -10.171 -8.068 23.651 1.00 96.50 201 VAL A O 1
ATOM 1586 N N . ALA A 1 202 ? -9.920 -7.256 21.583 1.00 97.31 202 ALA A N 1
ATOM 1587 C CA . ALA A 1 202 ? -10.772 -6.092 21.813 1.00 97.31 202 ALA A CA 1
ATOM 1588 C C . ALA A 1 202 ? -12.233 -6.483 22.079 1.00 97.31 202 ALA A C 1
ATOM 1590 O O . ALA A 1 202 ? -12.849 -5.915 22.982 1.00 97.31 202 ALA A O 1
ATOM 1591 N N . ARG A 1 203 ? -12.773 -7.472 21.354 1.00 96.38 203 ARG A N 1
ATOM 1592 C CA . ARG A 1 203 ? -14.128 -7.999 21.587 1.00 96.38 203 ARG A CA 1
ATOM 1593 C C . ARG A 1 203 ? -14.265 -8.586 22.982 1.00 96.38 203 ARG A C 1
ATOM 1595 O O . ARG A 1 203 ? -15.201 -8.235 23.694 1.00 96.38 203 ARG A O 1
ATOM 1602 N N . GLU A 1 204 ? -13.318 -9.425 23.396 1.00 96.62 204 GLU A N 1
ATOM 1603 C CA . GLU A 1 204 ? -13.326 -10.017 24.738 1.00 96.62 204 GLU A CA 1
ATOM 1604 C C . GLU A 1 204 ? -13.315 -8.944 25.836 1.00 96.62 204 GLU A C 1
ATOM 1606 O O . GLU A 1 204 ? -14.067 -9.034 26.809 1.00 96.62 204 GLU A O 1
ATOM 1611 N N . GLN A 1 205 ? -12.494 -7.901 25.675 1.00 97.19 205 GLN A N 1
ATOM 1612 C CA . GLN A 1 205 ? -12.432 -6.797 26.634 1.00 97.19 205 GLN A CA 1
ATOM 1613 C C . GLN A 1 205 ? -13.715 -5.959 26.647 1.00 97.19 205 GLN A C 1
ATOM 1615 O O . GLN A 1 205 ? -14.189 -5.603 27.724 1.00 97.19 205 GLN A O 1
ATOM 1620 N N . ALA A 1 206 ? -14.310 -5.684 25.484 1.00 96.94 206 ALA A N 1
ATOM 1621 C CA . ALA A 1 206 ? -15.558 -4.932 25.398 1.00 96.94 206 ALA A CA 1
ATOM 1622 C C . ALA A 1 206 ? -16.728 -5.689 26.049 1.00 96.94 206 ALA A C 1
ATOM 1624 O O . ALA A 1 206 ? -17.460 -5.113 26.852 1.00 96.94 206 ALA A O 1
ATOM 1625 N N . VAL A 1 207 ? -16.854 -6.996 25.796 1.00 96.69 207 VAL A N 1
ATOM 1626 C CA . VAL A 1 207 ? -17.854 -7.852 26.461 1.00 96.69 207 VAL A CA 1
ATOM 1627 C C . VAL A 1 207 ? -17.634 -7.871 27.975 1.00 96.69 207 VAL A C 1
ATOM 1629 O O . VAL A 1 207 ? -18.584 -7.764 28.753 1.00 96.69 207 VAL A O 1
ATOM 1632 N N . ARG A 1 208 ? -16.376 -7.950 28.423 1.00 96.50 208 ARG A N 1
ATOM 1633 C CA . ARG A 1 208 ? -16.046 -7.881 29.850 1.00 96.50 208 ARG A CA 1
ATOM 1634 C C . ARG A 1 208 ? -16.475 -6.556 30.481 1.00 96.50 208 ARG A C 1
ATOM 1636 O O . ARG A 1 208 ? -16.959 -6.572 31.611 1.00 96.50 208 ARG A O 1
ATOM 1643 N N . GLU A 1 209 ? -16.316 -5.434 29.783 1.00 97.06 209 GLU A N 1
ATOM 1644 C CA . GLU A 1 209 ? -16.747 -4.128 30.290 1.00 97.06 209 GLU A CA 1
ATOM 1645 C C . GLU A 1 209 ? -18.274 -4.003 30.334 1.00 97.06 209 GLU A C 1
ATOM 1647 O O . GLU A 1 209 ? -18.793 -3.489 31.322 1.00 97.06 209 GLU A O 1
ATOM 1652 N N . GLN A 1 210 ? -19.003 -4.552 29.351 1.00 95.12 210 GLN A N 1
ATOM 1653 C CA . GLN A 1 210 ? -20.472 -4.629 29.404 1.00 95.12 210 GLN A CA 1
ATOM 1654 C C . GLN A 1 210 ? -20.941 -5.366 30.669 1.00 95.12 210 GLN A C 1
ATOM 1656 O O . GLN A 1 210 ? -21.770 -4.858 31.424 1.00 95.12 210 GLN A O 1
ATOM 1661 N N . LEU A 1 211 ? -20.366 -6.541 30.947 1.00 96.31 211 LEU A N 1
ATOM 1662 C CA . LEU A 1 211 ? -20.690 -7.315 32.148 1.00 96.31 211 LEU A CA 1
ATOM 1663 C C . LEU A 1 211 ? -20.310 -6.570 33.434 1.00 96.31 211 LEU A C 1
ATOM 1665 O O . LEU A 1 211 ? -21.070 -6.569 34.403 1.00 96.31 211 LEU A O 1
ATOM 1669 N N . ALA A 1 212 ? -19.145 -5.919 33.448 1.00 96.38 212 ALA A N 1
ATOM 1670 C CA . ALA A 1 212 ? -18.704 -5.123 34.587 1.00 96.38 212 ALA A CA 1
ATOM 1671 C C . ALA A 1 212 ? -19.642 -3.939 34.851 1.00 96.38 212 ALA A C 1
ATOM 1673 O O . ALA A 1 212 ? -19.908 -3.628 36.011 1.00 96.38 212 ALA A O 1
ATOM 1674 N N . GLN A 1 213 ? -20.170 -3.304 33.805 1.00 95.94 213 GLN A N 1
ATOM 1675 C CA . GLN A 1 213 ? -21.116 -2.203 33.932 1.00 95.94 213 GLN A CA 1
ATOM 1676 C C . GLN A 1 213 ? -22.427 -2.659 34.579 1.00 95.94 213 GLN A C 1
ATOM 1678 O O . GLN A 1 213 ? -22.843 -2.065 35.573 1.00 95.94 213 GLN A O 1
ATOM 1683 N N . VAL A 1 214 ? -23.010 -3.769 34.110 1.00 95.50 214 VAL A N 1
ATOM 1684 C CA . VAL A 1 214 ? -24.220 -4.346 34.724 1.00 95.50 214 VAL A CA 1
ATOM 1685 C C . VAL A 1 214 ? -23.975 -4.710 36.190 1.00 95.50 214 VAL A C 1
ATOM 1687 O O . VAL A 1 214 ? -24.802 -4.421 37.053 1.00 95.50 214 VAL A O 1
ATOM 1690 N N . LEU A 1 215 ? -22.813 -5.293 36.501 1.00 95.38 215 LEU A N 1
ATOM 1691 C CA . LEU A 1 215 ? -22.444 -5.620 37.877 1.00 95.38 215 LEU A CA 1
ATOM 1692 C C . LEU A 1 215 ? -22.358 -4.368 38.765 1.00 95.38 215 LEU A C 1
ATOM 1694 O O . LEU A 1 215 ? -22.836 -4.389 39.898 1.00 95.38 215 LEU A O 1
ATOM 1698 N N . ARG A 1 216 ? -21.753 -3.279 38.272 1.00 97.19 216 ARG A N 1
ATOM 1699 C CA . ARG A 1 216 ? -21.654 -2.011 39.015 1.00 97.19 216 ARG A CA 1
ATOM 1700 C C . ARG A 1 216 ? -23.030 -1.396 39.262 1.00 97.19 216 ARG A C 1
ATOM 1702 O O . ARG A 1 216 ? -23.278 -0.919 40.366 1.00 97.19 216 ARG A O 1
ATOM 1709 N N . GLU A 1 217 ? -23.918 -1.439 38.273 1.00 95.19 217 GLU A N 1
ATOM 1710 C CA . GLU A 1 217 ? -25.300 -0.960 38.402 1.00 95.19 217 GLU A CA 1
ATOM 1711 C C . GLU A 1 217 ? -26.071 -1.764 39.453 1.00 95.19 217 GLU A C 1
ATOM 1713 O O . GLU A 1 217 ? -26.632 -1.182 40.380 1.00 95.19 217 GLU A O 1
ATOM 1718 N N . GLN A 1 218 ? -26.011 -3.098 39.389 1.00 94.81 218 GLN A N 1
ATOM 1719 C CA . GLN A 1 218 ? -26.624 -3.966 40.397 1.00 94.81 218 GLN A CA 1
ATOM 1720 C C . GLN A 1 218 ? -26.056 -3.699 41.797 1.00 94.81 218 GLN A C 1
ATOM 1722 O O . GLN A 1 218 ? -26.816 -3.538 42.750 1.00 94.81 218 GLN A O 1
ATOM 1727 N N . ALA A 1 219 ? -24.733 -3.596 41.942 1.00 95.94 219 ALA A N 1
ATOM 1728 C CA . ALA A 1 219 ? -24.111 -3.296 43.231 1.00 95.94 219 ALA A CA 1
ATOM 1729 C C . ALA A 1 219 ? -24.572 -1.939 43.797 1.00 95.94 219 ALA A C 1
ATOM 1731 O O . ALA A 1 219 ? -24.826 -1.831 44.998 1.00 95.94 219 ALA A O 1
ATOM 1732 N N . GLY A 1 220 ? -24.733 -0.928 42.936 1.00 96.81 220 GLY A N 1
ATOM 1733 C CA . GLY A 1 220 ? -25.275 0.380 43.306 1.00 96.81 220 GLY A CA 1
ATOM 1734 C C . GLY A 1 220 ? -26.719 0.300 43.803 1.00 96.81 220 GLY A C 1
ATOM 1735 O O . GLY A 1 220 ? -27.012 0.770 44.903 1.00 96.81 220 GLY A O 1
ATOM 1736 N N . CYS A 1 221 ? -27.604 -0.358 43.048 1.00 95.56 221 CYS A N 1
ATOM 1737 C CA . CYS A 1 221 ? -29.004 -0.553 43.440 1.00 95.56 221 CYS A CA 1
ATOM 1738 C C . CYS A 1 221 ? -29.137 -1.342 44.751 1.00 95.56 221 CYS A C 1
ATOM 1740 O O . CYS A 1 221 ? -29.946 -0.995 45.610 1.00 95.56 221 CYS A O 1
ATOM 1742 N N . TRP A 1 222 ? -28.304 -2.368 44.943 1.00 96.50 222 TRP A N 1
ATOM 1743 C CA . TRP A 1 222 ? -28.252 -3.126 46.193 1.00 96.50 222 TRP A CA 1
ATOM 1744 C C . TRP A 1 222 ? -27.826 -2.253 47.381 1.00 96.50 222 TRP A C 1
ATOM 1746 O O . TRP A 1 222 ? -28.460 -2.289 48.438 1.00 96.50 222 TRP A O 1
ATOM 1756 N N . GLN A 1 223 ? -26.784 -1.434 47.214 1.00 97.19 223 GLN A N 1
ATOM 1757 C CA . GLN A 1 223 ? -26.321 -0.529 48.265 1.00 97.19 223 GLN A CA 1
ATOM 1758 C C . GLN A 1 223 ? -27.399 0.503 48.634 1.00 97.19 223 GLN A C 1
ATOM 1760 O O . GLN A 1 223 ? -27.621 0.764 49.819 1.00 97.19 223 GLN A O 1
ATOM 1765 N N . GLU A 1 224 ? -28.096 1.063 47.645 1.00 97.12 224 GLU A N 1
ATOM 1766 C CA . GLU A 1 224 ? -29.210 1.988 47.871 1.00 97.12 224 GLU A CA 1
ATOM 1767 C C . GLU A 1 224 ? -30.362 1.310 48.626 1.00 97.12 224 GLU A C 1
ATOM 1769 O O . GLU A 1 224 ? -30.839 1.835 49.637 1.00 97.12 224 GLU A O 1
ATOM 1774 N N . ALA A 1 225 ? -30.753 0.102 48.209 1.00 96.75 225 ALA A N 1
ATOM 1775 C CA . ALA A 1 225 ? -31.781 -0.685 48.883 1.00 96.75 225 ALA A CA 1
ATOM 1776 C C . ALA A 1 225 ? -31.415 -0.989 50.346 1.00 96.75 225 ALA A C 1
ATOM 1778 O O . ALA A 1 225 ? -32.275 -0.909 51.230 1.00 96.75 225 ALA A O 1
ATOM 1779 N N . ALA A 1 226 ? -30.142 -1.280 50.630 1.00 96.19 226 ALA A N 1
ATOM 1780 C CA . ALA A 1 226 ? -29.654 -1.514 51.986 1.00 96.19 226 ALA A CA 1
ATOM 1781 C C . ALA A 1 226 ? -29.762 -0.253 52.864 1.00 96.19 226 ALA A C 1
ATOM 1783 O O . ALA A 1 226 ? -30.263 -0.323 53.991 1.00 96.19 226 ALA A O 1
ATOM 1784 N N . VAL A 1 227 ? -29.360 0.913 52.344 1.00 97.94 227 VAL A N 1
ATOM 1785 C CA . VAL A 1 227 ? -29.466 2.200 53.057 1.00 97.94 227 VAL A CA 1
ATOM 1786 C C . VAL A 1 227 ? -30.928 2.556 53.339 1.00 97.94 227 VAL A C 1
ATOM 1788 O O . VAL A 1 227 ? -31.277 2.906 54.469 1.00 97.94 227 VAL A O 1
ATOM 1791 N N . LEU A 1 228 ? -31.804 2.419 52.342 1.00 96.88 228 LEU A N 1
ATOM 1792 C CA . LEU A 1 228 ? -33.230 2.707 52.489 1.00 96.88 228 LEU A CA 1
ATOM 1793 C C . LEU A 1 228 ? -33.935 1.712 53.419 1.00 96.88 228 LEU A C 1
ATOM 1795 O O . LEU A 1 2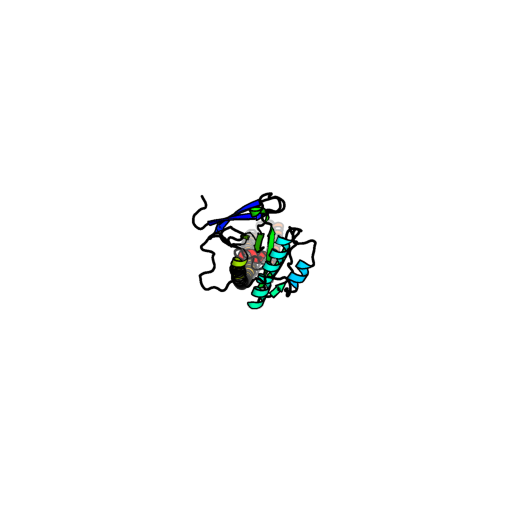28 ? -34.829 2.106 54.171 1.00 96.88 228 LEU A O 1
ATOM 1799 N N . SER A 1 229 ? -33.509 0.446 53.437 1.00 96.06 229 SER A N 1
ATOM 1800 C CA . SER A 1 229 ? -33.976 -0.541 54.419 1.00 96.06 229 SER A CA 1
ATOM 1801 C C . SER A 1 229 ? -33.612 -0.120 55.843 1.00 96.06 229 SER A C 1
ATOM 1803 O O . SER A 1 229 ? -34.460 -0.169 56.734 1.00 96.06 229 SER A O 1
ATOM 1805 N N . ALA A 1 230 ? -32.385 0.367 56.062 1.00 97.31 230 ALA A N 1
ATOM 1806 C CA .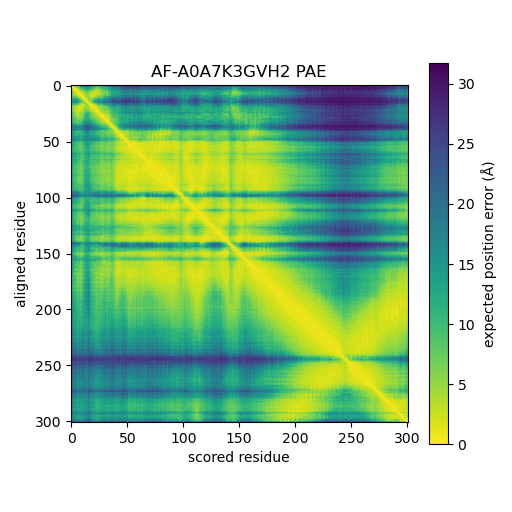 ALA A 1 230 ? -31.958 0.894 57.358 1.00 97.31 230 ALA A CA 1
ATOM 1807 C C . ALA A 1 230 ? -32.787 2.122 57.778 1.00 97.31 230 ALA A C 1
ATOM 1809 O O . ALA A 1 230 ? -33.212 2.218 58.932 1.00 97.31 230 ALA A O 1
ATOM 1810 N N . TYR A 1 231 ? -33.075 3.028 56.836 1.00 96.69 231 TYR A N 1
ATOM 1811 C CA . TYR A 1 231 ? -33.980 4.157 57.063 1.00 96.69 231 TYR A CA 1
ATOM 1812 C C . TYR A 1 231 ? -35.393 3.694 57.445 1.00 96.69 231 TYR A C 1
ATOM 1814 O O . TYR A 1 231 ? -35.953 4.211 58.411 1.00 96.69 231 TYR A O 1
ATOM 1822 N N . CYS A 1 232 ? -35.949 2.687 56.759 1.00 96.00 232 CYS A N 1
ATOM 1823 C CA . CYS A 1 232 ? -37.256 2.113 57.096 1.00 96.00 232 CYS A CA 1
ATOM 1824 C C . CYS A 1 232 ? -37.286 1.576 58.532 1.00 96.00 232 CYS A C 1
ATOM 1826 O O . CYS A 1 232 ? -38.220 1.876 59.272 1.00 96.00 232 CYS A O 1
ATOM 1828 N N . THR A 1 233 ? -36.254 0.833 58.944 1.00 97.19 233 THR A N 1
ATOM 1829 C CA . THR A 1 233 ? -36.121 0.322 60.319 1.00 97.19 233 THR A CA 1
ATOM 1830 C C . THR A 1 233 ? -36.037 1.462 61.340 1.00 97.19 233 THR A C 1
ATOM 1832 O O . THR A 1 233 ? -36.676 1.414 62.391 1.00 97.19 233 THR A O 1
ATOM 1835 N N . ALA A 1 234 ? -35.282 2.523 61.037 1.00 97.25 234 ALA A N 1
ATOM 1836 C CA . ALA A 1 234 ? -35.174 3.688 61.912 1.00 97.25 234 ALA A CA 1
ATOM 1837 C C . ALA A 1 234 ? -36.497 4.468 62.026 1.00 97.25 234 ALA A C 1
ATOM 1839 O O . ALA A 1 234 ? -36.855 4.899 63.124 1.00 97.25 234 ALA A O 1
ATOM 1840 N N . LEU A 1 235 ? -37.227 4.628 60.916 1.00 94.25 235 LEU A N 1
ATOM 1841 C CA . LEU A 1 235 ? -38.529 5.293 60.875 1.00 94.25 235 LEU A CA 1
ATOM 1842 C C . LEU A 1 235 ? -39.596 4.487 61.623 1.00 94.25 235 LEU A C 1
ATOM 1844 O O . LEU A 1 235 ? -40.354 5.065 62.394 1.00 94.25 235 LEU A O 1
ATOM 1848 N N . GLU A 1 236 ? -39.625 3.165 61.454 1.00 95.25 236 GLU A N 1
ATOM 1849 C CA . GLU A 1 236 ? -40.534 2.279 62.189 1.00 95.25 236 GLU A CA 1
ATOM 1850 C C . GLU A 1 236 ? -40.324 2.385 63.702 1.00 95.25 236 GLU A C 1
ATOM 1852 O O . GLU A 1 236 ? -41.284 2.597 64.443 1.00 95.25 236 GLU A O 1
ATOM 1857 N N . ARG A 1 237 ? -39.064 2.346 64.160 1.00 95.25 237 ARG A N 1
ATOM 1858 C CA . ARG A 1 237 ? -38.732 2.584 65.572 1.00 95.25 237 ARG A CA 1
ATOM 1859 C C . ARG A 1 237 ? -39.235 3.950 66.042 1.00 95.25 237 ARG A C 1
ATOM 1861 O O . ARG A 1 237 ? -39.807 4.048 67.121 1.00 95.25 237 ARG A O 1
ATOM 1868 N N . ARG A 1 238 ? -39.043 5.002 65.238 1.00 93.88 238 ARG A N 1
ATOM 1869 C CA . ARG A 1 238 ? -39.461 6.365 65.595 1.00 93.88 238 ARG A CA 1
ATOM 1870 C C . ARG A 1 238 ? -40.979 6.515 65.695 1.00 93.88 238 ARG A C 1
ATOM 1872 O O . ARG A 1 238 ? -41.446 7.225 66.578 1.00 93.88 238 ARG A O 1
ATOM 1879 N N . ILE A 1 239 ? -41.731 5.862 64.809 1.00 92.69 239 ILE A N 1
ATOM 1880 C CA . ILE A 1 239 ? -43.197 5.798 64.891 1.00 92.69 239 ILE A CA 1
ATOM 1881 C C . ILE A 1 239 ? -43.602 5.106 66.198 1.00 92.69 239 ILE A C 1
ATOM 1883 O O . ILE A 1 239 ? -44.427 5.649 66.923 1.00 92.69 239 ILE A O 1
ATOM 1887 N N . GLY A 1 240 ? -42.971 3.976 66.542 1.00 90.69 240 GLY A N 1
ATOM 1888 C CA . GLY A 1 240 ? -43.240 3.257 67.793 1.00 90.69 240 GLY A CA 1
ATOM 1889 C C . GLY A 1 240 ? -42.918 4.054 69.065 1.00 90.69 240 GLY A C 1
ATOM 1890 O O . GLY A 1 240 ? -43.635 3.944 70.050 1.00 90.69 240 GLY A O 1
ATOM 1891 N N . GLU A 1 241 ? -41.878 4.894 69.053 1.00 91.56 241 GLU A N 1
ATOM 1892 C CA . GLU A 1 241 ? -41.540 5.787 70.179 1.00 91.56 241 GLU A CA 1
ATOM 1893 C C . GLU A 1 241 ? -42.556 6.915 70.405 1.00 91.56 241 GLU A C 1
ATOM 1895 O O . GLU A 1 241 ? -42.660 7.433 71.515 1.00 91.56 241 GLU A O 1
ATOM 1900 N N . LEU A 1 242 ? -43.242 7.350 69.347 1.00 88.44 242 LEU A N 1
ATOM 1901 C CA . LEU A 1 242 ? -44.201 8.459 69.379 1.00 88.44 242 LEU A CA 1
ATOM 1902 C C . LEU A 1 242 ? -45.651 7.986 69.551 1.00 88.44 242 LEU A C 1
ATOM 1904 O O . LEU A 1 242 ? -46.551 8.818 69.695 1.00 88.44 242 LEU A O 1
ATOM 1908 N N . ASP A 1 243 ? -45.867 6.671 69.549 1.00 80.06 243 ASP A N 1
ATOM 1909 C CA . ASP A 1 243 ? -47.166 6.032 69.719 1.00 80.06 243 ASP A CA 1
ATOM 1910 C C . ASP A 1 243 ? -47.762 6.411 71.086 1.00 80.06 243 ASP A C 1
ATOM 1912 O O . ASP A 1 243 ? -47.139 6.233 72.134 1.00 80.06 243 ASP A O 1
ATOM 1916 N N . GLY A 1 244 ? -48.946 7.028 71.079 1.00 74.44 244 GLY A N 1
ATOM 1917 C CA . GLY A 1 244 ? -49.607 7.551 72.282 1.00 74.44 244 GLY A CA 1
ATOM 1918 C C . GLY A 1 244 ? -49.117 8.918 72.797 1.00 74.44 244 GLY A C 1
ATOM 1919 O O . GLY A 1 244 ? -49.718 9.446 73.733 1.00 74.44 244 GLY A O 1
ATOM 1920 N N . ALA A 1 245 ? -48.077 9.517 72.202 1.00 74.56 245 ALA A N 1
ATOM 1921 C CA . ALA A 1 245 ? -47.554 10.841 72.579 1.00 74.56 245 ALA A CA 1
ATOM 1922 C C . ALA A 1 245 ? -47.731 11.925 71.494 1.00 74.56 245 ALA A C 1
ATOM 1924 O O . ALA A 1 245 ? -47.649 13.117 71.799 1.00 74.56 245 ALA A O 1
ATOM 1925 N N . ALA A 1 246 ? -47.954 11.532 70.238 1.00 78.69 246 ALA A N 1
ATOM 1926 C CA . ALA A 1 246 ? -48.113 12.426 69.089 1.00 78.69 246 ALA A CA 1
ATOM 1927 C C . ALA A 1 246 ? -49.540 12.396 68.500 1.00 78.69 246 ALA A C 1
ATOM 1929 O O . ALA A 1 246 ? -50.395 11.633 68.940 1.00 78.69 246 ALA A O 1
ATOM 1930 N N . ASP A 1 247 ? -49.794 13.242 67.494 1.00 86.00 247 ASP A N 1
ATOM 1931 C CA . ASP A 1 247 ? -51.043 13.244 66.718 1.00 86.00 247 ASP A CA 1
ATOM 1932 C C . ASP A 1 247 ? -51.184 11.957 65.884 1.00 86.00 247 ASP A C 1
ATOM 1934 O O . ASP A 1 247 ? -50.351 11.665 65.021 1.00 86.00 247 ASP A O 1
ATOM 1938 N N . GLU A 1 248 ? -52.269 11.213 66.109 1.00 85.56 248 GLU A N 1
ATOM 1939 C CA . GLU A 1 248 ? -52.557 9.940 65.438 1.00 85.56 248 GLU A CA 1
ATOM 1940 C C . GLU A 1 248 ? -52.674 10.093 63.912 1.00 85.56 248 GLU A C 1
ATOM 1942 O O . GLU A 1 248 ? -52.234 9.224 63.161 1.00 85.56 248 GLU A O 1
ATOM 1947 N N . SER A 1 249 ? -53.194 11.226 63.422 1.00 86.44 249 SER A N 1
ATOM 1948 C CA . SER A 1 249 ? -53.293 11.496 61.978 1.00 86.44 249 SER A CA 1
ATOM 1949 C C . SER A 1 249 ? -51.909 11.588 61.319 1.00 86.44 249 SER A C 1
ATOM 1951 O O . SER A 1 249 ? -51.674 11.056 60.225 1.00 86.44 249 SER A O 1
ATOM 1953 N N . ALA A 1 250 ? -50.958 12.221 62.012 1.00 87.31 250 ALA A N 1
ATOM 1954 C CA . ALA A 1 250 ? -49.574 12.320 61.569 1.00 87.31 250 ALA A CA 1
ATOM 1955 C C . ALA A 1 250 ? -48.864 10.955 61.607 1.00 87.31 250 ALA A C 1
ATOM 1957 O O . ALA A 1 250 ? -48.144 10.620 60.659 1.00 87.31 250 ALA A O 1
ATOM 1958 N N . LEU A 1 251 ? -49.105 10.146 62.648 1.00 89.12 251 LEU A N 1
ATOM 1959 C CA . LEU A 1 251 ? -48.578 8.779 62.750 1.00 89.12 251 LEU A CA 1
ATOM 1960 C C . LEU A 1 251 ? -49.104 7.886 61.618 1.00 89.12 251 LEU A C 1
ATOM 1962 O O . LEU A 1 251 ? -48.319 7.191 60.973 1.00 89.12 251 LEU A O 1
ATOM 1966 N N . GLU A 1 252 ? -50.393 7.966 61.292 1.00 91.12 252 GLU A N 1
ATOM 1967 C CA . GLU A 1 252 ? -50.988 7.187 60.202 1.00 91.12 252 GLU A CA 1
ATOM 1968 C C . GLU A 1 252 ? -50.457 7.609 58.820 1.00 91.12 252 GLU A C 1
ATOM 1970 O O . GLU A 1 252 ? -50.211 6.783 57.937 1.00 91.12 252 GLU A O 1
ATOM 1975 N N . SER A 1 253 ? -50.210 8.906 58.616 1.00 92.81 253 SER A N 1
ATOM 1976 C CA . SER A 1 253 ? -49.514 9.397 57.420 1.00 92.81 253 SER A CA 1
ATOM 1977 C C . SER A 1 253 ? -48.092 8.824 57.305 1.00 92.81 253 SER A C 1
ATOM 1979 O O . SER A 1 253 ? -47.695 8.351 56.237 1.00 92.81 253 SER A O 1
ATOM 1981 N N . ALA A 1 254 ? -47.347 8.783 58.415 1.00 92.75 254 ALA A N 1
ATOM 1982 C CA . ALA A 1 254 ? -46.002 8.212 58.457 1.00 92.75 254 ALA A CA 1
ATOM 1983 C C . ALA A 1 254 ? -45.991 6.691 58.208 1.00 92.75 254 ALA A C 1
ATOM 1985 O O . ALA A 1 254 ? -45.118 6.201 57.489 1.00 92.75 254 ALA A O 1
ATOM 1986 N N . ARG A 1 255 ? -46.976 5.940 58.728 1.00 94.50 255 ARG A N 1
ATOM 1987 C CA . ARG A 1 255 ? -47.140 4.497 58.456 1.00 94.50 255 ARG A CA 1
ATOM 1988 C C . ARG A 1 255 ? -47.385 4.228 56.966 1.00 94.50 255 ARG A C 1
ATOM 1990 O O . ARG A 1 255 ? -46.745 3.344 56.392 1.00 94.50 255 ARG A O 1
ATOM 1997 N N . ARG A 1 256 ? -48.239 5.027 56.311 1.00 96.38 256 ARG A N 1
ATOM 1998 C CA . ARG A 1 256 ? -48.471 4.940 54.854 1.00 96.38 256 ARG A CA 1
ATOM 1999 C C . ARG A 1 256 ? -47.205 5.233 54.050 1.00 96.38 256 ARG A C 1
ATOM 2001 O O . ARG A 1 256 ? -46.908 4.512 53.098 1.00 96.38 256 ARG A O 1
ATOM 2008 N N . TRP A 1 257 ? -46.435 6.246 54.451 1.00 96.00 257 TRP A N 1
ATOM 2009 C CA . TRP A 1 257 ? -45.140 6.534 53.834 1.00 96.00 257 TRP A CA 1
ATOM 2010 C C . TRP A 1 257 ? -44.160 5.365 53.990 1.00 96.00 257 TRP A C 1
ATOM 2012 O O . TRP A 1 257 ? -43.592 4.911 53.000 1.00 96.00 257 TRP A O 1
ATOM 2022 N N . LEU A 1 258 ? -44.025 4.806 55.198 1.00 95.69 258 LEU A N 1
ATOM 2023 C CA . LEU A 1 258 ? -43.173 3.641 55.459 1.00 95.69 258 LEU A CA 1
ATOM 2024 C C . LEU A 1 258 ? -43.556 2.441 54.578 1.00 95.69 258 LEU A C 1
ATOM 2026 O O . LEU A 1 258 ? -42.679 1.774 54.027 1.00 95.69 258 LEU A O 1
ATOM 2030 N N . GLN A 1 259 ? -44.854 2.169 54.416 1.00 96.56 259 GLN A N 1
ATOM 2031 C CA . GLN A 1 259 ? -45.329 1.091 53.549 1.00 96.56 259 GLN A CA 1
ATOM 2032 C C . GLN A 1 259 ? -44.943 1.324 52.084 1.00 96.56 259 GLN A C 1
ATOM 2034 O O . GLN A 1 259 ? -44.484 0.395 51.416 1.00 96.56 259 GLN A O 1
ATOM 2039 N N . TRP A 1 260 ? -45.089 2.557 51.595 1.00 97.81 260 TRP A N 1
ATOM 2040 C CA . TRP A 1 260 ? -44.688 2.916 50.238 1.00 97.81 260 TRP A CA 1
ATOM 2041 C C . TRP A 1 260 ? -43.177 2.743 50.029 1.00 97.81 260 TRP A C 1
ATOM 2043 O O . TRP A 1 260 ? -42.771 2.070 49.080 1.00 97.81 260 TRP A O 1
ATOM 2053 N N . VAL A 1 261 ? -42.344 3.252 50.949 1.00 96.31 261 VAL A N 1
ATOM 2054 C CA . VAL A 1 261 ? -40.877 3.135 50.852 1.00 96.31 261 VAL A CA 1
ATOM 2055 C C . VAL A 1 261 ? -40.445 1.668 50.869 1.00 96.31 261 VAL A C 1
ATOM 2057 O O . VAL A 1 261 ? -39.619 1.273 50.053 1.00 96.31 261 VAL A O 1
ATOM 2060 N N . ARG A 1 262 ? -41.041 0.819 51.717 1.00 95.81 262 ARG A N 1
ATOM 2061 C CA . ARG A 1 262 ? -40.773 -0.634 51.719 1.00 95.81 262 ARG A CA 1
ATOM 2062 C C . ARG A 1 262 ? -41.078 -1.291 50.370 1.00 95.81 262 ARG A C 1
ATOM 2064 O O . ARG A 1 262 ? -40.332 -2.166 49.931 1.00 95.81 262 ARG A O 1
ATOM 2071 N N . GLY A 1 263 ? -42.163 -0.878 49.714 1.00 95.94 263 GLY A N 1
ATOM 2072 C CA . GLY A 1 263 ? -42.499 -1.322 48.361 1.00 95.94 263 GLY A CA 1
ATOM 2073 C C . GLY A 1 263 ? -41.459 -0.878 47.331 1.00 95.94 263 GLY A C 1
ATOM 2074 O O . GLY A 1 263 ? -41.002 -1.696 46.534 1.00 95.94 263 GLY A O 1
ATOM 2075 N N . TYR A 1 264 ? -41.035 0.387 47.398 1.00 95.81 264 TYR A N 1
ATOM 2076 C CA . TYR A 1 264 ? -39.998 0.938 46.527 1.00 95.81 264 TYR A CA 1
ATOM 2077 C C . TYR A 1 264 ? -38.650 0.221 46.702 1.00 95.81 264 TYR A C 1
ATOM 2079 O O . TYR A 1 264 ? -38.076 -0.233 45.716 1.00 95.81 264 TYR A O 1
ATOM 2087 N N . VAL A 1 265 ? -38.193 0.010 47.942 1.00 96.25 265 VAL A N 1
ATOM 2088 C CA . VAL A 1 265 ? -36.950 -0.723 48.250 1.00 96.25 265 VAL A CA 1
ATOM 2089 C C . VAL A 1 265 ? -36.951 -2.115 47.625 1.00 96.25 265 VAL A C 1
ATOM 2091 O O . VAL A 1 265 ? -35.989 -2.490 46.963 1.00 96.25 265 VAL A O 1
ATOM 2094 N N . ARG A 1 266 ? -38.054 -2.864 47.757 1.00 94.44 266 ARG A N 1
ATOM 2095 C CA . ARG A 1 266 ? -38.184 -4.183 47.116 1.00 94.44 266 ARG A CA 1
ATOM 2096 C C . ARG A 1 266 ? -38.129 -4.127 45.591 1.00 94.44 266 ARG A C 1
ATOM 2098 O O . ARG A 1 266 ? -37.759 -5.125 44.985 1.00 94.44 266 ARG A O 1
ATOM 2105 N N . SER A 1 267 ? -38.554 -3.021 44.980 1.00 94.44 267 SER A N 1
ATOM 2106 C CA . SER A 1 267 ? -38.557 -2.865 43.521 1.00 94.44 267 SER A CA 1
ATOM 2107 C C . SER A 1 267 ? -37.177 -2.548 42.947 1.00 94.44 267 SER A C 1
ATOM 2109 O O . SER A 1 267 ? -36.909 -2.924 41.810 1.00 94.44 267 SER A O 1
ATOM 2111 N N . ILE A 1 268 ? -36.314 -1.891 43.729 1.00 94.19 268 ILE A N 1
ATOM 2112 C CA . ILE A 1 268 ? -34.952 -1.539 43.310 1.00 94.19 268 ILE A CA 1
ATOM 2113 C C . ILE A 1 268 ? -33.906 -2.563 43.759 1.00 94.19 268 ILE A C 1
ATOM 2115 O O . ILE A 1 268 ? -32.826 -2.603 43.182 1.00 94.19 268 ILE A O 1
ATOM 2119 N N . ASP A 1 269 ? -34.198 -3.384 44.774 1.00 93.06 269 ASP A N 1
ATOM 2120 C CA . ASP A 1 269 ? -33.269 -4.401 45.264 1.00 93.06 269 ASP A CA 1
ATOM 2121 C C . ASP A 1 269 ? -33.043 -5.482 44.191 1.00 93.06 269 ASP A C 1
ATOM 2123 O O . ASP A 1 269 ? -33.964 -6.260 43.893 1.00 93.06 269 ASP A O 1
ATOM 2127 N N . PRO A 1 270 ? -31.827 -5.586 43.623 1.00 91.12 270 PRO A N 1
ATOM 2128 C CA . PRO A 1 270 ? -31.527 -6.583 42.603 1.00 91.12 270 PRO A CA 1
ATOM 2129 C C . PRO A 1 270 ? -31.562 -8.014 43.152 1.00 91.12 270 PRO A C 1
ATOM 2131 O O . PRO A 1 270 ? -31.645 -8.947 42.362 1.00 91.12 270 PRO A O 1
ATOM 2134 N N . LEU A 1 271 ? -31.525 -8.206 44.478 1.00 93.38 271 LEU A N 1
ATOM 2135 C CA . LEU A 1 271 ? -31.610 -9.515 45.132 1.00 93.38 271 LEU A CA 1
ATOM 2136 C C . LEU A 1 271 ? -33.043 -9.907 45.517 1.00 93.38 271 LEU A C 1
ATOM 2138 O O . LEU A 1 271 ? -33.266 -10.982 46.076 1.00 93.38 271 LEU A O 1
ATOM 2142 N N . SER A 1 272 ? -34.036 -9.080 45.174 1.00 87.00 272 SER A N 1
ATOM 2143 C CA . SER A 1 272 ? -35.456 -9.434 45.308 1.00 87.00 272 SER A CA 1
ATOM 2144 C C . SER A 1 272 ? -35.848 -10.657 44.458 1.00 87.00 272 SER A C 1
ATOM 2146 O O . SER A 1 272 ? -36.844 -11.328 44.750 1.00 87.00 272 SER A O 1
ATOM 2148 N N . ARG A 1 273 ? -35.049 -10.970 43.428 1.00 84.50 273 ARG A N 1
ATOM 2149 C CA . ARG A 1 273 ? -35.025 -12.221 42.655 1.00 84.50 273 ARG A CA 1
ATOM 2150 C C . ARG A 1 273 ? -33.566 -12.632 42.449 1.00 84.50 273 ARG A C 1
ATOM 2152 O O . ARG A 1 273 ? -32.689 -11.780 42.486 1.00 84.50 273 ARG A O 1
ATOM 2159 N N . LEU A 1 274 ? -33.297 -13.921 42.235 1.00 86.00 274 LEU A N 1
ATOM 2160 C CA . LEU A 1 274 ? -31.930 -14.385 41.985 1.00 86.00 274 LEU A CA 1
ATOM 2161 C C . LEU A 1 274 ? -31.423 -13.810 40.644 1.00 86.00 274 LEU A C 1
ATOM 2163 O O . LEU A 1 274 ? -32.078 -14.053 39.629 1.00 86.00 274 LEU A O 1
ATOM 2167 N N . PRO A 1 275 ? -30.301 -13.066 40.614 1.00 87.88 275 PRO A N 1
ATOM 2168 C CA . PRO A 1 275 ? -29.751 -12.551 39.365 1.00 87.88 275 PRO A CA 1
ATOM 2169 C C . PRO A 1 275 ? -29.230 -13.679 38.464 1.00 87.88 275 PRO A C 1
ATOM 2171 O O . PRO A 1 275 ? -28.596 -14.622 38.940 1.00 87.88 275 PRO A O 1
ATOM 2174 N N . GLU A 1 276 ? -29.454 -13.550 37.157 1.00 89.38 276 GLU A N 1
ATOM 2175 C CA . GLU A 1 276 ? -28.898 -14.429 36.122 1.00 89.38 276 GLU A CA 1
ATOM 2176 C C . GLU A 1 276 ? -27.722 -13.751 35.400 1.00 89.38 276 GLU A C 1
ATOM 2178 O O . GLU A 1 276 ? -27.481 -12.551 35.563 1.00 89.38 276 GLU A O 1
ATOM 2183 N N . MET A 1 277 ? -26.978 -14.518 34.596 1.00 90.00 277 MET A N 1
ATOM 2184 C CA . MET A 1 277 ? -25.919 -13.961 33.750 1.00 90.00 277 MET A CA 1
ATOM 2185 C C . MET A 1 277 ? -26.525 -12.940 32.768 1.00 90.00 277 MET A C 1
ATOM 2187 O O . MET A 1 277 ? -27.429 -13.313 32.017 1.00 90.00 277 MET A O 1
ATOM 2191 N N . PRO A 1 278 ? -26.044 -11.682 32.730 1.00 92.00 278 PRO A N 1
ATOM 2192 C CA . PRO A 1 278 ? -26.569 -10.684 31.806 1.00 92.00 278 PRO A CA 1
ATOM 2193 C C . PRO A 1 278 ? -26.376 -11.095 30.344 1.00 92.00 278 PRO A C 1
ATOM 2195 O O . PRO A 1 278 ? -25.347 -11.661 29.972 1.00 92.00 278 PRO A O 1
ATOM 2198 N N . HIS A 1 279 ? -27.351 -10.768 29.497 1.00 88.38 279 HIS A N 1
ATOM 2199 C CA . HIS A 1 279 ? -27.207 -10.915 28.053 1.00 88.38 279 HIS A CA 1
ATOM 2200 C C . HIS A 1 279 ? -26.274 -9.830 27.509 1.00 88.38 279 HIS A C 1
ATOM 2202 O O . HIS A 1 279 ? -26.508 -8.643 27.725 1.00 88.38 279 HIS A O 1
ATOM 2208 N N . THR A 1 280 ? -25.234 -10.243 26.789 1.00 91.56 280 THR A N 1
ATOM 2209 C CA . THR A 1 280 ? -24.280 -9.346 26.124 1.00 91.56 280 THR A CA 1
ATOM 2210 C C . THR A 1 280 ? -24.651 -9.170 24.657 1.00 91.56 280 THR A C 1
ATOM 2212 O O . THR A 1 280 ? -25.159 -10.103 24.029 1.00 91.56 280 THR A O 1
ATOM 2215 N N . HIS A 1 281 ? -24.360 -8.001 24.089 1.00 92.56 281 HIS A N 1
ATOM 2216 C CA . HIS A 1 281 ? -24.488 -7.741 22.652 1.00 92.56 281 HIS A CA 1
ATOM 2217 C C . HIS A 1 281 ? -23.125 -7.777 21.962 1.00 92.56 281 HIS A C 1
ATOM 2219 O O . HIS A 1 281 ? -22.088 -7.591 22.599 1.00 92.56 281 HIS A O 1
ATOM 2225 N N . GLU A 1 282 ? -23.130 -7.993 20.643 1.00 92.69 282 GLU A N 1
ATOM 2226 C CA . GLU A 1 282 ? -21.911 -7.866 19.839 1.00 92.69 282 GLU A CA 1
ATOM 2227 C C . GLU A 1 282 ? -21.380 -6.426 19.956 1.00 92.69 282 GLU A C 1
ATOM 2229 O O . GLU A 1 282 ? -22.129 -5.490 19.646 1.00 92.69 282 GLU A O 1
ATOM 2234 N N . PRO A 1 283 ? -20.123 -6.223 20.390 1.00 95.38 283 PRO A N 1
ATOM 2235 C CA . PRO A 1 283 ? -19.568 -4.889 20.551 1.00 95.38 283 PRO A CA 1
ATOM 2236 C C . PRO A 1 283 ? -19.560 -4.098 19.243 1.00 95.38 283 PRO A C 1
ATOM 2238 O O . PRO A 1 283 ? -19.122 -4.568 18.190 1.00 95.38 283 PRO A O 1
ATOM 2241 N N . THR A 1 284 ? -20.001 -2.852 19.324 1.00 94.25 284 THR A N 1
ATOM 2242 C CA . THR A 1 284 ? -19.931 -1.894 18.224 1.00 94.25 284 THR A CA 1
ATOM 2243 C C . THR A 1 284 ? -18.486 -1.430 17.982 1.00 94.25 284 THR A C 1
ATOM 2245 O O . THR A 1 284 ? -17.651 -1.476 18.889 1.00 94.25 284 THR A O 1
ATOM 2248 N N . PRO A 1 285 ? -18.159 -0.908 16.783 1.00 93.69 285 PRO A N 1
ATOM 2249 C CA . PRO A 1 285 ? -16.824 -0.376 16.494 1.00 93.69 285 PRO A CA 1
ATOM 2250 C C . PRO A 1 285 ? -16.320 0.674 17.499 1.00 93.69 285 PRO A C 1
ATOM 2252 O O . PRO A 1 285 ? -15.132 0.693 17.819 1.00 93.69 285 PRO A O 1
ATOM 2255 N N . GLU A 1 286 ? -17.207 1.524 18.027 1.00 93.25 286 GLU A N 1
ATOM 2256 C CA . GLU A 1 286 ? -16.840 2.539 19.025 1.00 93.25 286 GLU A CA 1
ATOM 2257 C C . GLU A 1 286 ? -16.540 1.930 20.402 1.00 93.25 286 GLU A C 1
ATOM 2259 O O . GLU A 1 286 ? -15.650 2.416 21.096 1.00 93.25 286 GLU A O 1
ATOM 2264 N N . GLU A 1 287 ? -17.205 0.833 20.777 1.00 93.88 287 GLU A N 1
ATOM 2265 C CA . GLU A 1 287 ? -16.910 0.089 22.012 1.00 93.88 287 GLU A CA 1
ATOM 2266 C C . GLU A 1 287 ? -15.587 -0.690 21.916 1.00 93.88 287 GLU A C 1
ATOM 2268 O O . GLU A 1 287 ? -14.922 -0.901 22.927 1.00 93.88 287 GLU A O 1
ATOM 2273 N N . LEU A 1 288 ? -15.162 -1.085 20.709 1.00 95.50 288 LEU A N 1
ATOM 2274 C CA . LEU A 1 288 ? -13.882 -1.772 20.479 1.00 95.50 288 LEU A CA 1
ATOM 2275 C C . LEU A 1 288 ? -12.680 -0.819 20.495 1.00 95.50 288 LEU A C 1
ATOM 2277 O O . LEU A 1 288 ? -11.583 -1.190 20.920 1.00 95.50 288 LEU A O 1
ATOM 2281 N N . LYS A 1 289 ? -12.875 0.420 20.037 1.00 92.69 289 LYS A N 1
ATOM 2282 C CA . LYS A 1 289 ? -11.824 1.429 19.834 1.00 92.69 289 LYS A CA 1
ATOM 2283 C C . LYS A 1 289 ? -10.890 1.652 21.037 1.00 92.69 289 LYS A C 1
ATOM 2285 O O . LYS A 1 289 ? -9.681 1.736 20.805 1.00 92.69 289 LYS A O 1
ATOM 2290 N N . PRO A 1 290 ? -11.357 1.694 22.303 1.00 95.06 290 PRO A N 1
ATOM 2291 C CA . PRO A 1 290 ? -10.473 1.825 23.465 1.00 95.06 290 PRO A CA 1
ATOM 2292 C C . PRO A 1 290 ? -9.476 0.665 23.613 1.00 95.06 290 PRO A C 1
ATOM 2294 O O . PRO A 1 290 ? -8.385 0.851 24.154 1.00 95.06 290 PRO A O 1
ATOM 2297 N N . TYR A 1 291 ? -9.824 -0.524 23.117 1.00 94.38 291 TYR A N 1
ATOM 2298 C CA . TYR A 1 291 ? -9.046 -1.752 23.291 1.00 94.38 291 TYR A CA 1
ATOM 2299 C C . TYR A 1 291 ? -8.141 -2.078 22.096 1.00 94.38 291 TYR A C 1
ATOM 2301 O O . TYR A 1 291 ? -7.215 -2.876 22.232 1.00 94.38 291 TYR A O 1
ATOM 2309 N N . LEU A 1 292 ? -8.343 -1.415 20.953 1.00 92.31 292 LEU A N 1
ATOM 2310 C CA . LEU A 1 292 ? -7.599 -1.658 19.714 1.00 92.31 292 LEU A CA 1
ATOM 2311 C C . LEU A 1 292 ? -6.196 -1.022 19.668 1.00 92.31 292 LEU A C 1
ATOM 2313 O O . LEU A 1 292 ? -5.458 -1.258 18.719 1.00 92.31 292 LEU A O 1
ATOM 2317 N N . ARG A 1 293 ? -5.777 -0.251 20.686 1.00 87.62 293 ARG A N 1
ATOM 2318 C CA . ARG A 1 293 ? -4.397 0.281 20.850 1.00 87.62 293 ARG A CA 1
ATOM 2319 C C . ARG A 1 293 ? -3.784 0.902 19.578 1.00 87.62 293 ARG A C 1
ATOM 2321 O O . ARG A 1 293 ? -2.601 0.718 19.304 1.00 87.62 293 ARG A O 1
ATOM 2328 N N . GLY A 1 294 ? -4.586 1.648 18.821 1.00 86.75 294 GLY A N 1
ATOM 2329 C CA . GLY A 1 294 ? -4.162 2.326 17.591 1.00 86.75 294 GLY A CA 1
ATOM 2330 C C . GLY A 1 294 ? -4.545 1.614 16.292 1.00 86.75 294 GLY A C 1
ATOM 2331 O O . GLY A 1 294 ? -4.437 2.235 15.243 1.00 86.75 294 GLY A O 1
ATOM 2332 N N . TRP A 1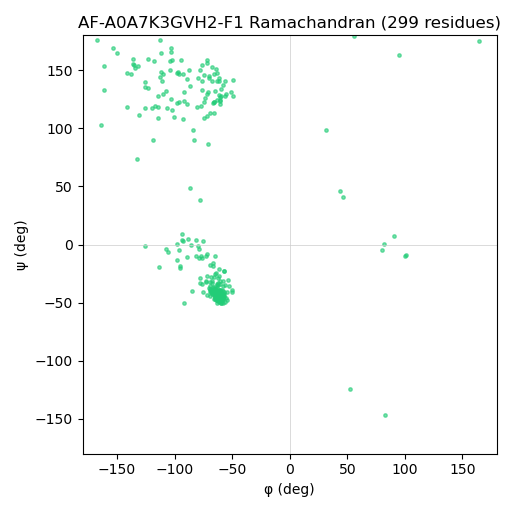 295 ? -5.044 0.376 16.350 1.00 91.56 295 TRP A N 1
ATOM 2333 C CA . TRP A 1 295 ? -5.653 -0.292 15.199 1.00 91.56 295 TRP A CA 1
ATOM 2334 C C . TRP A 1 295 ? -7.045 0.269 14.893 1.00 91.56 295 TRP A C 1
ATOM 2336 O O . TRP A 1 295 ? -7.810 0.618 15.796 1.00 91.56 295 TRP A O 1
ATOM 2346 N N . SER A 1 296 ? -7.394 0.320 13.608 1.00 91.75 296 SER A N 1
ATOM 2347 C CA . SER A 1 296 ? -8.747 0.665 13.165 1.00 91.75 296 SER A CA 1
ATOM 2348 C C . SER A 1 296 ? -9.720 -0.509 13.365 1.00 91.75 296 SER A C 1
ATOM 2350 O O . SER A 1 296 ? -9.368 -1.647 13.062 1.00 91.75 296 SER A O 1
ATOM 2352 N N . PRO A 1 297 ? -10.977 -0.278 13.789 1.00 91.94 297 PRO A N 1
ATOM 2353 C CA . PRO A 1 297 ? -11.995 -1.333 13.860 1.00 91.94 297 PRO A CA 1
ATOM 2354 C C . PRO A 1 297 ? -12.503 -1.783 12.478 1.00 91.94 297 PRO A C 1
ATOM 2356 O O . PRO A 1 297 ? -13.258 -2.748 12.383 1.00 91.94 297 PRO A O 1
ATOM 2359 N N . HIS A 1 298 ? -12.122 -1.083 11.404 1.00 89.38 298 HIS A N 1
ATOM 2360 C CA . HIS A 1 298 ? -12.614 -1.326 10.043 1.00 89.38 298 HIS A CA 1
ATOM 2361 C C . HIS A 1 298 ? -11.583 -1.982 9.115 1.00 89.38 298 HIS A C 1
ATOM 2363 O O . HIS A 1 298 ? -11.906 -2.267 7.963 1.00 89.38 298 HIS A O 1
ATOM 2369 N N . GLY A 1 299 ? -10.351 -2.200 9.579 1.00 86.38 299 GLY A N 1
ATOM 2370 C CA . GLY A 1 299 ? -9.327 -2.895 8.805 1.00 86.38 299 GLY A CA 1
ATOM 2371 C C . GLY A 1 299 ? -7.907 -2.702 9.344 1.00 86.38 299 GLY A C 1
ATOM 2372 O O . GLY A 1 299 ? -7.696 -1.904 10.259 1.00 86.38 299 GLY A O 1
ATOM 2373 N N . PRO A 1 300 ? -6.919 -3.387 8.746 1.00 83.75 300 PRO A N 1
ATOM 2374 C CA . PRO A 1 300 ? -5.530 -3.468 9.217 1.00 83.75 300 PRO A CA 1
ATOM 2375 C C . PRO A 1 300 ? -4.681 -2.215 8.901 1.00 83.75 300 PRO A C 1
ATOM 2377 O O . PRO A 1 300 ? -3.511 -2.339 8.518 1.00 83.75 300 PRO A O 1
ATOM 2380 N N . GLN A 1 301 ? -5.274 -1.019 8.996 1.00 75.06 301 GLN A N 1
ATOM 2381 C CA . GLN A 1 301 ? -4.602 0.270 8.768 1.00 75.06 301 GLN A CA 1
ATOM 2382 C C . GLN A 1 301 ? -3.960 0.811 10.042 1.00 75.06 301 GLN A C 1
ATOM 2384 O O . GLN A 1 301 ? -4.596 0.683 11.114 1.00 75.06 301 GLN A O 1
#

Foldseek 3Di:
DQPPQWDWDWDDDPPPDIDIDIFGGDACPDPVVFPDPPDDFQDQDPDPDDADPLLVVQLPPQQALPAPPVLSRVQSSLQRSLQVVLVVVVWDKANDPDDDHSQKGWIWTHDPNDTWTKMKGQPCCPDPDPVNRSKMKIATDDPPHSDHGIDIDDPVDGVSSCSVVVVVSVVVVVVVVVVVVVVVVVVQVVLQVVQVVLQVQLQVVLQVVVQVVVVVQLVVLQVVLVVLVVVLVVLVVVLVVCVPPDDPVVSVVSVVVSVVSNVVSCVSNPVVDDDDRDDTDRDDQVSSVVRSVPAHSVGSD

Radius of gyration: 41.74 Å; Cα contacts (8 Å, |Δi|>4): 362; chains: 1; bounding box: 89×39×116 Å

Solvent-accessible surface area (backbone atoms only — not comparable to full-atom values): 17215 Å² total; per-residue (Å²): 132,78,58,90,61,40,32,83,46,81,44,80,39,87,78,97,39,73,44,73,47,82,23,61,41,78,52,61,83,38,81,86,59,51,76,60,92,88,63,81,72,51,70,57,59,96,66,95,77,86,62,52,70,52,52,45,56,53,67,72,37,76,70,34,38,59,57,61,68,72,56,37,53,49,49,53,31,51,53,34,20,46,47,54,49,37,47,74,74,73,30,49,72,42,72,44,91,68,90,67,57,44,47,23,43,58,37,17,45,28,44,90,98,41,72,39,39,37,36,38,32,59,69,29,83,85,48,88,48,70,80,53,38,70,24,44,31,40,34,50,66,65,84,97,56,53,62,83,41,64,44,57,52,48,101,89,44,53,57,64,76,37,42,54,57,54,51,52,51,52,53,53,50,38,55,52,52,52,49,50,53,50,53,52,51,50,52,49,52,54,34,44,54,52,39,52,55,38,50,55,54,12,48,56,51,35,51,51,48,54,53,49,50,54,51,52,52,43,52,50,34,37,52,51,26,53,54,53,49,52,49,47,56,52,49,54,52,51,51,62,74,38,62,92,76,56,62,65,71,62,50,53,52,50,51,54,48,49,54,52,51,56,54,50,35,55,71,50,24,55,77,73,46,88,79,73,86,78,88,81,72,86,73,49,62,78,60,27,49,83,56,30,81,81,48,47,85,87,48,67,93

pLDDT: mean 86.55, std 12.04, range [40.5, 97.94]

Secondary structure (DSSP, 8-state):
-PPTTEEEEEEEETTTEEEEEEEES--TTSGGGSPPTTPPPP---SSSSS--HHHHHHHH-TTSS-S-HHHHHHHHHHHHHHHHHHHHTT-EEEE--S---TTEEEEEEEETTEEEEEEEEES-TT---HHHHT-EEEEEE-SS-SS--EEE-BTTB-SGGGHHHHHHHHHHHHHHHHHHHHHHHHHHHHHHHHHHHHHHHHHHHHHHHHHHHHHHHHHHHHHHHHHHHHHHHHHHHHHHHHTTTS-HHHHHHHHHHHHHHHHHHHHH-GGGSPPPPPPPPPPPHHHHTTTSTT-BTTB--

Nearest PDB structures (foldseek):
  8glv-assembly1_Eb  TM=3.614E-01  e=1.585E+00  Chlamydomonas reinhardtii
  7aan-assembly1_B  TM=4.347E-01  e=9.849E+00  Homo sapiens

Mean predicted aligned error: 10.75 Å

Sequence (301 aa):
MEPAGKRIEKVPHGGPGLELFLAEGPHPNARSQRPKEGRALVPVPSRLGHLHPMVTALKDDESRLVMPSTLRRRSLLLLQGLAAEAVRRGHEVRKAGSSFYPREGGVDVAVDDFAYTVTVRQEFPESTDPERSARLVVEIAHGLTDRPGRWRDRKTRTLEEALGVILGEIEARAGDDTRRRQDEQQARAEREVRWQVAMDVAREQAVREQLAQVLREQAGCWQEAAVLSAYCTALERRIGELDGAADESALESARRWLQWVRGYVRSIDPLSRLPEMPHTHEPTPEELKPYLRGWSPHGPQ